Protein AF-0000000080180623 (afdb_homodimer)

Secondary structure (DSSP, 8-state):
----------HHHHHHHHHHHHSB-TTTTTTS---S-B---EEEEEETTEEEEEEE-TT--HHHHEEEEEEEETTEEEEEEEEEE--TTGGGGGGEEEE----EEEEEEEEE-TT--GGGEEEEEETTEEEEEETTTTPPP------------/----------HHHHHHHHHHHHSBTHHHHTTS---S-B---EEEEEETTEEEEEEE-TT--HHHHEEEEEEEETTEEEEEEEEEE--TTGGGGGGEEEE----EEEEEEEEE-TT--GGGEEEEEETTEEEEEETTTTPPP------------

Sequence (306 aa):
MSNLALWSRPAWDTDRWLRDFFGPAAAADWAKPVTSGFTPAAEIVTDGDDAVVRLELPGVDVEKDVNVEVDSHNGVSRLVIHGEHRDEHAEEQNGRTLREIRYGSFRRSFRLPAHVTGEAVKASYDAGVLTVRVTGALKKPAESPAQRIEITTMSNLALWSRPAWDTDRWLRDFFGPAAAADWAKPVTSGFTPAAEIVTDGDDAVVRLELPGVDVEKDVNVEVDSHNGVSRLVIHGEHRDEHAEEQNGRTLREIRYGSFRRSFRLPAHVTGEAVKASYDAGVLTVRVTGALKKPAESPAQRIEITT

Nearest PDB structures (foldseek):
  3w1z-assembly1_B  TM=7.027E-01  e=9.628E-09  Schizosaccharomyces pombe 972h-
  5j7n-assembly1_A  TM=7.785E-01  e=1.643E-07  Xylella fastidiosa 9a5c
  3guf-assembly1_B  TM=8.305E-01  e=6.059E-07  Xanthomonas citri
  3w1z-assembly1_C  TM=7.496E-01  e=2.587E-07  Schizosaccharomyces pombe 972h-
  3w1z-assembly1_D  TM=7.348E-01  e=8.046E-07  Schizosaccharomyces pombe 972h-

Foldseek 3Di:
DPPPPPPPVPPVNVVVLCCVWFNFPVVVVVPDPPPVADEWDWDWDDDPLKIKIKTQAPPDDCVVFKDWDWDDDPQWIKTKIKGWFDDPCVVCVVPDDDDPDTTTIYMTMTTADSVFDPVQWDWDDDPRMIMIMRHRRNPDDPPPPPPPDPPDD/DPPPPPPPVPPVNVVVLCCVWFNFVVVVVVPDPPPVADEWDWDWDDDPLKIKIKTQAPPDDCVVFKDWDWDDDPQWIKTKIKGWFDDPCVVCVVPDDDDPDTTTIYMTMTTADSVFDPVQWDWDDDPRMIMIMRHRRNPDDPPPPPPPDPPDD

InterPro domains:
  IPR002068 Alpha crystallin/Hsp20 domain [PF00011] (44-152)
  IPR002068 Alpha crystallin/Hsp20 domain [PS01031] (33-153)
  IPR008978 HSP20-like chaperone [G3DSA:2.60.40.790] (9-152)
  IPR008978 HSP20-like chaperone [SSF49764] (15-136)
  IPR031107 Small heat shock protein [PTHR11527] (42-151)

pLDDT: mean 79.23, std 19.44, range [33.5, 98.25]

Solvent-accessible surface area (backbone atoms only — not comparable to full-atom values): 17314 Å² total; per-residue (Å²): 134,81,74,73,71,77,73,68,72,53,61,68,55,54,37,50,50,37,41,73,22,54,24,68,42,59,70,59,65,56,64,48,75,84,62,86,36,53,75,66,40,36,32,33,34,50,56,88,42,23,36,34,40,37,35,49,46,51,65,43,55,54,90,82,29,48,45,80,43,69,46,76,53,96,89,41,30,29,41,37,39,36,38,44,34,71,65,89,56,57,86,40,53,78,33,50,60,37,81,55,64,83,56,38,40,36,65,49,52,24,42,39,53,80,86,66,52,66,86,36,51,48,75,49,76,52,41,11,27,38,38,37,38,31,57,50,55,64,52,72,69,76,70,67,73,75,75,75,73,76,79,79,126,134,82,77,72,70,77,75,68,73,52,63,68,56,55,38,49,48,36,41,74,20,53,23,69,39,54,71,57,65,55,65,48,74,86,60,88,36,54,75,65,39,35,32,32,34,48,55,89,40,23,36,36,39,36,35,49,45,51,63,44,54,53,89,82,30,48,45,80,43,70,46,74,52,97,89,42,29,26,42,38,38,36,39,43,34,74,64,89,57,57,86,42,53,78,33,50,61,36,80,54,65,83,58,37,40,36,66,48,51,26,40,39,54,78,86,67,53,66,85,35,50,47,75,49,76,52,41,11,27,37,39,38,37,32,58,50,57,64,52,72,71,74,70,69,74,75,75,77,74,76,77,79,126

Radius of gyration: 26.64 Å; Cα contacts (8 Å, |Δi|>4): 581; chains: 2; bounding box: 36×123×78 Å

Structure (mmCIF, N/CA/C/O backbone):
data_AF-0000000080180623-model_v1
#
loop_
_entity.id
_entity.type
_entity.pdbx_description
1 polymer 'Heat-shock protein Hsp20'
#
loop_
_atom_site.group_PDB
_atom_site.id
_atom_site.type_symbol
_atom_site.label_atom_id
_atom_site.label_alt_id
_atom_site.label_comp_id
_atom_site.label_asym_id
_atom_site.label_entity_id
_atom_site.label_seq_id
_atom_site.pdbx_PDB_ins_code
_atom_site.Cartn_x
_atom_site.Cartn_y
_atom_site.Cartn_z
_atom_site.occupancy
_atom_site.B_iso_or_equiv
_atom_site.auth_seq_id
_atom_site.auth_comp_id
_atom_site.auth_asym_id
_atom_site.auth_atom_id
_atom_site.pdbx_PDB_model_num
ATOM 1 N N . MET A 1 1 ? 5.496 -31.031 -43.062 1 33.81 1 MET A N 1
ATOM 2 C CA . MET A 1 1 ? 5.582 -29.781 -42.344 1 33.81 1 MET A CA 1
ATOM 3 C C . MET A 1 1 ? 4.578 -29.75 -41.188 1 33.81 1 MET A C 1
ATOM 5 O O . MET A 1 1 ? 3.367 -29.75 -41.406 1 33.81 1 MET A O 1
ATOM 9 N N . SER A 1 2 ? 4.773 -30.547 -40.094 1 33.5 2 SER A N 1
ATOM 10 C CA . SER A 1 2 ? 3.953 -30.812 -38.906 1 33.5 2 SER A CA 1
ATOM 11 C C . SER A 1 2 ? 3.57 -29.516 -38.188 1 33.5 2 SER A C 1
ATOM 13 O O . SER A 1 2 ? 4.441 -28.766 -37.781 1 33.5 2 SER A O 1
ATOM 15 N N . ASN A 1 3 ? 2.547 -28.875 -38.625 1 37.72 3 ASN A N 1
ATOM 16 C CA . ASN A 1 3 ? 1.926 -27.75 -37.938 1 37.72 3 ASN A CA 1
ATOM 17 C C . ASN A 1 3 ? 1.849 -28.016 -36.438 1 37.72 3 ASN A C 1
ATOM 19 O O . ASN A 1 3 ? 1.031 -28.828 -35.969 1 37.72 3 ASN A O 1
ATOM 23 N N . LEU A 1 4 ? 2.941 -28.094 -35.719 1 41.25 4 LEU A N 1
ATOM 24 C CA . LEU A 1 4 ? 2.92 -28.062 -34.281 1 41.25 4 LEU A CA 1
ATOM 25 C C . LEU A 1 4 ? 1.793 -27.172 -33.75 1 41.25 4 LEU A C 1
ATOM 27 O O . LEU A 1 4 ? 1.732 -25.984 -34.094 1 41.25 4 LEU A O 1
ATOM 31 N N . ALA A 1 5 ? 0.596 -27.562 -33.719 1 41.31 5 ALA A N 1
ATOM 32 C CA . ALA A 1 5 ? -0.549 -26.969 -33.062 1 41.31 5 ALA A CA 1
ATOM 33 C C . ALA A 1 5 ? -0.111 -26.234 -31.797 1 41.31 5 ALA A C 1
ATOM 35 O O . ALA A 1 5 ? 0.478 -26.828 -30.891 1 41.31 5 ALA A O 1
ATOM 36 N N . LEU A 1 6 ? 0.365 -25.078 -31.906 1 41.97 6 LEU A N 1
ATOM 37 C CA . LEU A 1 6 ? 0.439 -24.172 -30.766 1 41.97 6 LEU A CA 1
ATOM 38 C C . LEU A 1 6 ? -0.713 -24.422 -29.797 1 41.97 6 LEU A C 1
ATOM 40 O O . LEU A 1 6 ? -1.854 -24.047 -30.062 1 41.97 6 LEU A O 1
ATOM 44 N N . TRP A 1 7 ? -0.899 -25.578 -29.25 1 43.94 7 TRP A N 1
ATOM 45 C CA . TRP A 1 7 ? -1.829 -25.844 -28.156 1 43.94 7 TRP A CA 1
ATOM 46 C C . TRP A 1 7 ? -1.949 -24.641 -27.234 1 43.94 7 TRP A C 1
ATOM 48 O O . TRP A 1 7 ? -1.051 -24.375 -26.422 1 43.94 7 TRP A O 1
ATOM 58 N N . SER A 1 8 ? -2.527 -23.594 -27.562 1 46.75 8 SER A N 1
ATOM 59 C CA . SER A 1 8 ? -2.977 -22.5 -26.688 1 46.75 8 SER A CA 1
ATOM 60 C C . SER A 1 8 ? -3.701 -23.047 -25.469 1 46.75 8 SER A C 1
ATOM 62 O O . SER A 1 8 ? -4.723 -23.734 -25.594 1 46.75 8 SER A O 1
ATOM 64 N N . ARG A 1 9 ? -3.035 -23.469 -24.406 1 53.75 9 ARG A N 1
ATOM 65 C CA . ARG A 1 9 ? -3.771 -23.766 -23.188 1 53.75 9 ARG A CA 1
ATOM 66 C C . ARG A 1 9 ? -5.008 -22.875 -23.062 1 53.75 9 ARG A C 1
ATOM 68 O O . ARG A 1 9 ? -4.898 -21.656 -23.047 1 53.75 9 ARG A O 1
ATOM 75 N N . PRO A 1 10 ? -6.156 -23.422 -23.234 1 54.56 10 PRO A N 1
ATOM 76 C CA . PRO A 1 10 ? -7.32 -22.547 -23.172 1 54.56 10 PRO A CA 1
ATOM 77 C C . PRO A 1 10 ? -7.324 -21.672 -21.906 1 54.56 10 PRO A C 1
ATOM 79 O O . PRO A 1 10 ? -6.863 -22.109 -20.844 1 54.56 10 PRO A O 1
ATOM 82 N N . ALA A 1 11 ? -7.473 -20.328 -22.141 1 57.88 11 ALA A N 1
ATOM 83 C CA . ALA A 1 11 ? -7.578 -19.344 -21.062 1 57.88 11 ALA A CA 1
ATOM 84 C C . ALA A 1 11 ? -8.367 -19.891 -19.875 1 57.88 11 ALA A C 1
ATOM 86 O O . ALA A 1 11 ? -7.996 -19.672 -18.719 1 57.88 11 ALA A O 1
ATOM 87 N N . TRP A 1 12 ? -9.414 -20.703 -20.172 1 56.09 12 TRP A N 1
ATOM 88 C CA . TRP A 1 12 ? -10.297 -21.234 -19.141 1 56.09 12 TRP A CA 1
ATOM 89 C C . TRP A 1 12 ? -9.547 -22.203 -18.219 1 56.09 12 TRP A C 1
ATOM 91 O O . TRP A 1 12 ? -9.805 -22.266 -17.016 1 56.09 12 TRP A O 1
ATOM 101 N N . ASP A 1 13 ? -8.594 -22.875 -18.875 1 66.69 13 ASP A N 1
ATOM 102 C CA . ASP A 1 13 ? -7.875 -23.875 -18.094 1 66.69 13 ASP A CA 1
ATOM 103 C C . ASP A 1 13 ? -6.887 -23.219 -17.141 1 66.69 13 ASP A C 1
ATOM 105 O O . ASP A 1 13 ? -6.789 -23.594 -15.969 1 66.69 13 ASP A O 1
ATOM 109 N N . THR A 1 14 ? -6.348 -22.172 -17.594 1 72.75 14 THR A N 1
ATOM 110 C CA . THR A 1 14 ? -5.363 -21.469 -16.781 1 72.75 14 THR A CA 1
ATOM 111 C C . THR A 1 14 ? -6.031 -20.766 -15.602 1 72.75 14 THR A C 1
ATOM 113 O O . THR A 1 14 ? -5.516 -20.781 -14.484 1 72.75 14 THR A O 1
ATOM 116 N N . ASP A 1 15 ? -7.176 -20.281 -15.867 1 72.12 15 ASP A N 1
ATOM 117 C CA . ASP A 1 15 ? -7.918 -19.578 -14.828 1 72.12 15 ASP A CA 1
ATOM 118 C C . ASP A 1 15 ? -8.336 -20.547 -13.711 1 72.12 15 ASP A C 1
ATOM 120 O O . ASP A 1 15 ? -8.211 -20.219 -12.531 1 72.12 15 ASP A O 1
ATOM 124 N N . ARG A 1 16 ? -8.82 -21.641 -14.148 1 72.56 16 ARG A N 1
ATOM 125 C CA . ARG A 1 16 ? -9.242 -22.641 -13.172 1 72.56 16 ARG A CA 1
ATOM 126 C C . ARG A 1 16 ? -8.07 -23.125 -12.336 1 72.56 16 ARG A C 1
ATOM 128 O O . ARG A 1 16 ? -8.18 -23.234 -11.109 1 72.56 16 ARG A O 1
ATOM 135 N N . TRP A 1 17 ? -7.016 -23.344 -13.055 1 73.5 17 TRP A N 1
ATOM 136 C CA . TRP A 1 17 ? -5.812 -23.797 -12.367 1 73.5 17 TRP A CA 1
ATOM 137 C C . TRP A 1 17 ? -5.336 -22.766 -11.352 1 73.5 17 TRP A C 1
ATOM 139 O O . TRP A 1 17 ? -4.996 -23.109 -10.219 1 73.5 17 TRP A O 1
ATOM 149 N N . LEU A 1 18 ? -5.355 -21.578 -11.781 1 75.31 18 LEU A N 1
ATOM 150 C CA . LEU A 1 18 ? -4.914 -20.5 -10.891 1 75.31 18 LEU A CA 1
ATOM 151 C C . LEU A 1 18 ? -5.832 -20.391 -9.68 1 75.31 18 LEU A C 1
ATOM 153 O O . LEU A 1 18 ? -5.367 -20.172 -8.562 1 75.31 18 LEU A O 1
ATOM 157 N N . ARG A 1 19 ? -7.035 -20.516 -9.945 1 73.81 19 ARG A N 1
ATOM 158 C CA . ARG A 1 19 ? -7.996 -20.453 -8.852 1 73.81 19 ARG A CA 1
ATOM 159 C C . ARG A 1 19 ? -7.797 -21.609 -7.883 1 73.81 19 ARG A C 1
ATOM 161 O O . ARG A 1 19 ? -7.84 -21.422 -6.668 1 73.81 19 ARG A O 1
ATOM 168 N N . ASP A 1 20 ? -7.535 -22.719 -8.461 1 73.56 20 ASP A N 1
ATOM 169 C CA . ASP A 1 20 ? -7.406 -23.922 -7.656 1 73.56 20 ASP A CA 1
ATOM 170 C C . ASP A 1 20 ? -6.125 -23.906 -6.824 1 73.56 20 ASP A C 1
ATOM 172 O O . ASP A 1 20 ? -6.082 -24.453 -5.727 1 73.56 20 ASP A O 1
ATOM 176 N N . PHE A 1 21 ? -5.168 -23.203 -7.336 1 77.12 21 PHE A N 1
ATOM 177 C CA . PHE A 1 21 ? -3.871 -23.328 -6.68 1 77.12 21 PHE A CA 1
ATOM 178 C C . PHE A 1 21 ? -3.451 -22 -6.062 1 77.12 21 PHE A C 1
ATOM 180 O O . PHE A 1 21 ? -2.715 -21.969 -5.074 1 77.12 21 PHE A O 1
ATOM 187 N N . PHE A 1 22 ? -3.867 -20.969 -6.68 1 75.31 22 PHE A N 1
ATOM 188 C CA . PHE A 1 22 ? -3.377 -19.688 -6.184 1 75.31 22 PHE A CA 1
ATOM 189 C C . PHE A 1 22 ? -4.523 -18.828 -5.648 1 75.31 22 PHE A C 1
ATOM 191 O O . PHE A 1 22 ? -4.328 -17.672 -5.281 1 75.31 22 PHE A O 1
ATOM 198 N N . GLY A 1 23 ? -5.672 -19.406 -5.684 1 66.38 23 GLY A N 1
ATOM 199 C CA . GLY A 1 23 ? -6.758 -18.672 -5.047 1 66.38 23 GLY A CA 1
ATOM 200 C C . GLY A 1 23 ? -6.551 -18.484 -3.555 1 66.38 23 GLY A C 1
ATOM 201 O O . GLY A 1 23 ? -5.711 -19.141 -2.947 1 66.38 23 GLY A O 1
ATOM 202 N N . PRO A 1 24 ? -7.043 -17.328 -3.078 1 56.88 24 PRO A N 1
ATOM 203 C CA . PRO A 1 24 ? -6.855 -17.188 -1.632 1 56.88 24 PRO A CA 1
ATOM 204 C C . PRO A 1 24 ? -7.293 -18.438 -0.863 1 56.88 24 PRO A C 1
ATOM 206 O O . PRO A 1 24 ? -8.312 -19.047 -1.192 1 56.88 24 PRO A O 1
ATOM 209 N N . ALA A 1 25 ? -6.438 -19.125 -0.418 1 51.94 25 ALA A N 1
ATOM 210 C CA . ALA A 1 25 ? -6.965 -20.125 0.514 1 51.94 25 ALA A CA 1
ATOM 211 C C . ALA A 1 25 ? -8.039 -19.516 1.41 1 51.94 25 ALA A C 1
ATOM 213 O O . ALA A 1 25 ? -7.73 -18.906 2.439 1 51.94 25 ALA A O 1
ATOM 214 N N . ALA A 1 26 ? -9.016 -18.969 0.789 1 45.84 26 ALA A N 1
ATOM 215 C CA . ALA A 1 26 ? -10.094 -18.328 1.546 1 45.84 26 ALA A CA 1
ATOM 216 C C . ALA A 1 26 ? -10.391 -19.109 2.826 1 45.84 26 ALA A C 1
ATOM 218 O O . ALA A 1 26 ? -10.562 -18.516 3.893 1 45.84 26 ALA A O 1
ATOM 219 N N . ALA A 1 27 ? -10.852 -20.297 2.598 1 44.12 27 ALA A N 1
ATOM 220 C CA . ALA A 1 27 ? -11.344 -21.156 3.678 1 44.12 27 ALA A CA 1
ATOM 221 C C . ALA A 1 27 ? -10.234 -21.484 4.668 1 44.12 27 ALA A C 1
ATOM 223 O O . ALA A 1 27 ? -10.477 -21.594 5.871 1 44.12 27 ALA A O 1
ATOM 224 N N . ALA A 1 28 ? -9.148 -21.812 4.195 1 44.78 28 ALA A N 1
ATOM 225 C CA . ALA A 1 28 ? -8.117 -22.234 5.141 1 44.78 28 ALA A CA 1
ATOM 226 C C . ALA A 1 28 ? -7.523 -21.031 5.875 1 44.78 28 ALA A C 1
ATOM 228 O O . ALA A 1 28 ? -7.035 -21.172 7 1 44.78 28 ALA A O 1
ATOM 229 N N . ASP A 1 29 ? -7.301 -19.906 5.043 1 47.44 29 ASP A N 1
ATOM 230 C CA . ASP A 1 29 ? -6.949 -18.703 5.805 1 47.44 29 ASP A CA 1
ATOM 231 C C . ASP A 1 29 ? -7.969 -18.438 6.91 1 47.44 29 ASP A C 1
ATOM 233 O O . ASP A 1 29 ? -7.707 -17.656 7.82 1 47.44 29 ASP A O 1
ATOM 237 N N . TRP A 1 30 ? -9.086 -19.078 6.703 1 41.97 30 TRP A N 1
ATOM 238 C CA . TRP A 1 30 ? -10.125 -18.984 7.727 1 41.97 30 TRP A CA 1
ATOM 239 C C . TRP A 1 30 ? -9.734 -19.781 8.969 1 41.97 30 TRP A C 1
ATOM 241 O O . TRP A 1 30 ? -10.305 -19.578 10.047 1 41.97 30 TRP A O 1
ATOM 251 N N . ALA A 1 31 ? -9.117 -20.828 8.703 1 42.72 31 ALA A N 1
ATOM 252 C CA . ALA A 1 31 ? -9 -21.719 9.859 1 42.72 31 ALA A CA 1
ATOM 253 C C . ALA A 1 31 ? -8.023 -21.141 10.891 1 42.72 31 ALA A C 1
ATOM 255 O O . ALA A 1 31 ? -7.883 -21.688 11.984 1 42.72 31 ALA A O 1
ATOM 256 N N . LYS A 1 32 ? -7.051 -20.469 10.43 1 46.69 32 LYS A N 1
ATOM 257 C CA . LYS A 1 32 ? -6.188 -20.062 11.539 1 46.69 32 LYS A CA 1
ATOM 258 C C . LYS A 1 32 ? -6.793 -18.906 12.32 1 46.69 32 LYS A C 1
ATOM 260 O O . LYS A 1 32 ? -7.504 -18.062 11.75 1 46.69 32 LYS A O 1
ATOM 265 N N . PRO A 1 33 ? -6.723 -19 13.57 1 43 33 PRO A N 1
ATOM 266 C CA . PRO A 1 33 ? -7.238 -17.953 14.461 1 43 33 PRO A CA 1
ATOM 267 C C . PRO A 1 33 ? -6.957 -16.547 13.945 1 43 33 PRO A C 1
ATOM 269 O O . PRO A 1 33 ? -5.969 -16.328 13.242 1 43 33 PRO A O 1
ATOM 272 N N . VAL A 1 34 ? -7.973 -15.68 13.828 1 44.78 34 VAL A N 1
ATOM 273 C CA . VAL A 1 34 ? -7.949 -14.227 13.641 1 44.78 34 VAL A CA 1
ATOM 274 C C . VAL A 1 34 ? -6.688 -13.648 14.273 1 44.78 34 VAL A C 1
ATOM 276 O O . VAL A 1 34 ? -6.645 -13.406 15.484 1 44.78 34 VAL A O 1
ATOM 279 N N . THR A 1 35 ? -5.605 -14.211 14.195 1 49.38 35 THR A N 1
ATOM 280 C CA . THR A 1 35 ? -4.543 -13.367 14.742 1 49.38 35 THR A CA 1
ATOM 281 C C . THR A 1 35 ? -4.648 -11.945 14.203 1 49.38 35 THR A C 1
ATOM 283 O O . THR A 1 35 ? -5.246 -11.719 13.148 1 49.38 35 THR A O 1
ATOM 286 N N . SER A 1 36 ? -4.496 -10.852 15.039 1 58.66 36 SER A N 1
ATOM 287 C CA . SER A 1 36 ? -4.648 -9.398 15.094 1 58.66 36 SER A CA 1
ATOM 288 C C . SER A 1 36 ? -3.988 -8.727 13.891 1 58.66 36 SER A C 1
ATOM 290 O O . SER A 1 36 ? -3.826 -7.504 13.867 1 58.66 36 SER A O 1
ATOM 292 N N . GLY A 1 37 ? -3.674 -9.555 12.844 1 82.31 37 GLY A N 1
ATOM 293 C CA . GLY A 1 37 ? -2.975 -8.789 11.828 1 82.31 37 GLY A CA 1
ATOM 294 C C . GLY A 1 37 ? -3.85 -8.43 10.648 1 82.31 37 GLY A C 1
ATOM 295 O O . GLY A 1 37 ? -5.07 -8.602 10.695 1 82.31 37 GLY A O 1
ATOM 296 N N . PHE A 1 38 ? -3.502 -7.637 9.766 1 89.06 38 PHE A N 1
ATOM 297 C CA . PHE A 1 38 ? -4.227 -7.219 8.578 1 89.06 38 PHE A CA 1
ATOM 298 C C . PHE A 1 38 ? -3.928 -8.148 7.402 1 89.06 38 PHE A C 1
ATOM 300 O O . PHE A 1 38 ? -3.025 -8.984 7.484 1 89.06 38 PHE A O 1
ATOM 307 N N . THR A 1 39 ? -4.781 -8.156 6.457 1 94.19 39 THR A N 1
ATOM 308 C CA . THR A 1 39 ? -4.633 -8.945 5.242 1 94.19 39 THR A CA 1
ATOM 309 C C . THR A 1 39 ? -4.254 -8.062 4.059 1 94.19 39 THR A C 1
ATOM 311 O O . THR A 1 39 ? -5.102 -7.348 3.514 1 94.19 39 THR A O 1
ATOM 314 N N . PRO A 1 40 ? -3.002 -8.141 3.613 1 96.44 40 PRO A N 1
ATOM 315 C CA . PRO A 1 40 ? -2.613 -7.301 2.48 1 96.44 40 PRO A CA 1
ATOM 316 C C . PRO A 1 40 ? -3.334 -7.68 1.189 1 96.44 40 PRO A C 1
ATOM 318 O O . PRO A 1 40 ? -3.568 -8.859 0.934 1 96.44 40 PRO A O 1
ATOM 321 N N . ALA A 1 41 ? -3.697 -6.66 0.421 1 95.5 41 ALA A N 1
ATOM 322 C CA . ALA A 1 41 ? -4.309 -6.914 -0.881 1 95.5 41 ALA A CA 1
ATOM 323 C C . ALA A 1 41 ? -3.361 -7.695 -1.788 1 95.5 41 ALA A C 1
ATOM 325 O O . ALA A 1 41 ? -2.158 -7.426 -1.817 1 95.5 41 ALA A O 1
ATOM 326 N N . ALA A 1 42 ? -3.947 -8.633 -2.549 1 94.81 42 ALA A N 1
ATOM 327 C CA . ALA A 1 42 ? -3.146 -9.484 -3.428 1 94.81 42 ALA A CA 1
ATOM 328 C C . ALA A 1 42 ? -3.771 -9.578 -4.816 1 94.81 42 ALA A C 1
ATOM 330 O O . ALA A 1 42 ? -4.969 -9.328 -4.984 1 94.81 42 ALA A O 1
ATOM 331 N N . GLU A 1 43 ? -2.832 -9.852 -5.727 1 93.12 43 GLU A N 1
ATOM 332 C CA . GLU A 1 43 ? -3.229 -10.18 -7.094 1 93.12 43 GLU A CA 1
ATOM 333 C C . GLU A 1 43 ? -2.391 -11.328 -7.652 1 93.12 43 GLU A C 1
ATOM 335 O O . GLU A 1 43 ? -1.197 -11.43 -7.359 1 93.12 43 GLU A O 1
ATOM 340 N N . ILE A 1 44 ? -3.027 -12.18 -8.375 1 92 44 ILE A N 1
ATOM 341 C CA . ILE A 1 44 ? -2.322 -13.266 -9.039 1 92 44 ILE A CA 1
ATOM 342 C C . ILE A 1 44 ? -2.523 -13.172 -10.547 1 92 44 ILE A C 1
ATOM 344 O O . ILE A 1 44 ? -3.654 -13.062 -11.023 1 92 44 ILE A O 1
ATOM 348 N N . VAL A 1 45 ? -1.404 -13.227 -11.234 1 89.12 45 VAL A N 1
ATOM 349 C CA . VAL A 1 45 ? -1.45 -13.141 -12.695 1 89.12 45 VAL A CA 1
ATOM 350 C C . VAL A 1 45 ? -0.632 -14.273 -13.305 1 89.12 45 VAL A C 1
ATOM 352 O O . VAL A 1 45 ? 0.354 -14.727 -12.719 1 89.12 45 VAL A O 1
ATOM 355 N N . THR A 1 46 ? -1.114 -14.68 -14.461 1 88.38 46 THR A N 1
ATOM 356 C CA . THR A 1 46 ? -0.343 -15.648 -15.227 1 88.38 46 THR A CA 1
ATOM 357 C C . THR A 1 46 ? 0.562 -14.953 -16.234 1 88.38 46 THR A C 1
ATOM 359 O O . THR A 1 46 ? 0.154 -13.977 -16.875 1 88.38 46 THR A O 1
ATOM 362 N N . ASP A 1 47 ? 1.762 -15.414 -16.375 1 88.81 47 ASP A N 1
ATOM 363 C CA . ASP A 1 47 ? 2.746 -14.977 -17.359 1 88.81 47 ASP A CA 1
ATOM 364 C C . ASP A 1 47 ? 3.4 -16.172 -18.047 1 88.81 47 ASP A C 1
ATOM 366 O O . ASP A 1 47 ? 4.414 -16.703 -17.562 1 88.81 47 ASP A O 1
ATOM 370 N N . GLY A 1 48 ? 2.758 -16.531 -19.219 1 87.81 48 GLY A N 1
ATOM 371 C CA . GLY A 1 48 ? 3.166 -17.812 -19.797 1 87.81 48 GLY A CA 1
ATOM 372 C C . GLY A 1 48 ? 2.902 -18.984 -18.891 1 87.81 48 GLY A C 1
ATOM 373 O O . GLY A 1 48 ? 1.767 -19.219 -18.469 1 87.81 48 GLY A O 1
ATOM 374 N N . ASP A 1 49 ? 4.047 -19.641 -18.547 1 90.19 49 ASP A N 1
ATOM 375 C CA . ASP A 1 49 ? 3.912 -20.797 -17.672 1 90.19 49 ASP A CA 1
ATOM 376 C C . ASP A 1 49 ? 4.152 -20.391 -16.219 1 90.19 49 ASP A C 1
ATOM 378 O O . ASP A 1 49 ? 4.059 -21.234 -15.312 1 90.19 49 ASP A O 1
ATOM 382 N N . ASP A 1 50 ? 4.422 -19.109 -16.078 1 92.69 50 ASP A N 1
ATOM 383 C CA . ASP A 1 50 ? 4.719 -18.641 -14.719 1 92.69 50 ASP A CA 1
ATOM 384 C C . ASP A 1 50 ? 3.469 -18.078 -14.047 1 92.69 50 ASP A C 1
ATOM 386 O O . ASP A 1 50 ? 2.539 -17.641 -14.727 1 92.69 50 ASP A O 1
ATOM 390 N N . ALA A 1 51 ? 3.455 -18.156 -12.75 1 92.5 51 ALA A N 1
ATOM 391 C CA . ALA A 1 51 ? 2.488 -17.438 -11.93 1 92.5 51 ALA A CA 1
ATOM 392 C C . ALA A 1 51 ? 3.164 -16.312 -11.141 1 92.5 51 ALA A C 1
ATOM 394 O O . ALA A 1 51 ? 4.266 -16.484 -10.617 1 92.5 51 ALA A O 1
ATOM 395 N N . VAL A 1 52 ? 2.486 -15.195 -11.148 1 94.5 52 VAL A N 1
ATOM 396 C CA . VAL A 1 52 ? 3.039 -14.055 -10.422 1 94.5 52 VAL A CA 1
ATOM 397 C C . VAL A 1 52 ? 2.043 -13.586 -9.367 1 94.5 52 VAL A C 1
ATOM 399 O O . VAL A 1 52 ? 0.887 -13.289 -9.68 1 94.5 52 VAL A O 1
ATOM 402 N N . VAL A 1 53 ? 2.504 -13.57 -8.109 1 94.81 53 VAL A N 1
ATOM 403 C CA . VAL A 1 53 ? 1.735 -13.031 -6.992 1 94.81 53 VAL A CA 1
ATOM 404 C C . VAL A 1 53 ? 2.252 -11.641 -6.633 1 94.81 53 VAL A C 1
ATOM 406 O O . VAL A 1 53 ? 3.453 -11.453 -6.414 1 94.81 53 VAL A O 1
ATOM 409 N N . ARG A 1 54 ? 1.354 -10.711 -6.633 1 96.38 54 ARG A N 1
ATOM 410 C CA . ARG A 1 54 ? 1.684 -9.367 -6.172 1 96.38 54 ARG A CA 1
ATOM 411 C C . ARG A 1 54 ? 0.943 -9.039 -4.883 1 96.38 54 ARG A C 1
ATOM 413 O O . ARG A 1 54 ? -0.269 -9.242 -4.785 1 96.38 54 ARG A O 1
ATOM 420 N N . LEU A 1 55 ? 1.681 -8.578 -3.885 1 96.62 55 LEU A N 1
ATOM 421 C CA . LEU A 1 55 ? 1.132 -8.234 -2.576 1 96.62 55 LEU A CA 1
ATOM 422 C C . LEU A 1 55 ? 1.441 -6.785 -2.219 1 96.62 55 LEU A C 1
ATOM 424 O O . LEU A 1 55 ? 2.586 -6.344 -2.336 1 96.62 55 LEU A O 1
ATOM 428 N N . GLU A 1 56 ? 0.42 -6.035 -1.896 1 98 56 GLU A N 1
ATOM 429 C CA . GLU A 1 56 ? 0.65 -4.672 -1.428 1 98 56 GLU A CA 1
ATOM 430 C C . GLU A 1 56 ? 1.122 -4.66 0.024 1 98 56 GLU A C 1
ATOM 432 O O . GLU A 1 56 ? 0.374 -5.035 0.929 1 98 56 GLU A O 1
ATOM 437 N N . LEU A 1 57 ? 2.357 -4.184 0.225 1 98 57 LEU A N 1
ATOM 438 C CA . LEU A 1 57 ? 2.975 -4.07 1.543 1 98 57 LEU A CA 1
ATOM 439 C C . LEU A 1 57 ? 3.67 -2.723 1.703 1 98 57 LEU A C 1
ATOM 441 O O . LEU A 1 57 ? 4.875 -2.67 1.955 1 98 57 LEU A O 1
ATOM 445 N N . PRO A 1 58 ? 2.922 -1.68 1.582 1 98.06 58 PRO A N 1
ATOM 446 C CA . PRO A 1 58 ? 3.568 -0.37 1.7 1 98.06 58 PRO A CA 1
ATOM 447 C C . PRO A 1 58 ? 4.191 -0.142 3.076 1 98.06 58 PRO A C 1
ATOM 449 O O . PRO A 1 58 ? 3.582 -0.473 4.098 1 98.06 58 PRO A O 1
ATOM 452 N N . GLY A 1 59 ? 5.379 0.451 3.109 1 96.81 59 GLY A N 1
ATOM 453 C CA . GLY A 1 59 ? 6.027 0.897 4.332 1 96.81 59 GLY A CA 1
ATOM 454 C C . GLY A 1 59 ? 6.781 -0.209 5.043 1 96.81 59 GLY A C 1
ATOM 455 O O . GLY A 1 59 ? 7.367 0.016 6.105 1 96.81 59 GLY A O 1
ATOM 456 N N . VAL A 1 60 ? 6.781 -1.394 4.461 1 96.69 60 VAL A N 1
ATOM 457 C CA . VAL A 1 60 ? 7.391 -2.529 5.145 1 96.69 60 VAL A CA 1
ATOM 458 C C . VAL A 1 60 ? 8.859 -2.637 4.758 1 96.69 60 VAL A C 1
ATOM 460 O O . VAL A 1 60 ? 9.227 -2.426 3.6 1 96.69 60 VAL A O 1
ATOM 463 N N . ASP A 1 61 ? 9.695 -2.922 5.773 1 96.25 61 ASP A N 1
ATOM 464 C CA . ASP A 1 61 ? 11.07 -3.311 5.504 1 96.25 61 ASP A CA 1
ATOM 465 C C . ASP A 1 61 ? 11.164 -4.781 5.109 1 96.25 61 ASP A C 1
ATOM 467 O O . ASP A 1 61 ? 11.203 -5.664 5.969 1 96.25 61 ASP A O 1
ATOM 471 N N . VAL A 1 62 ? 11.289 -5.051 3.873 1 95.38 62 VAL A N 1
ATOM 472 C CA . VAL A 1 62 ? 11.109 -6.41 3.373 1 95.38 62 VAL A CA 1
ATOM 473 C C . VAL A 1 62 ? 12.281 -7.285 3.809 1 95.3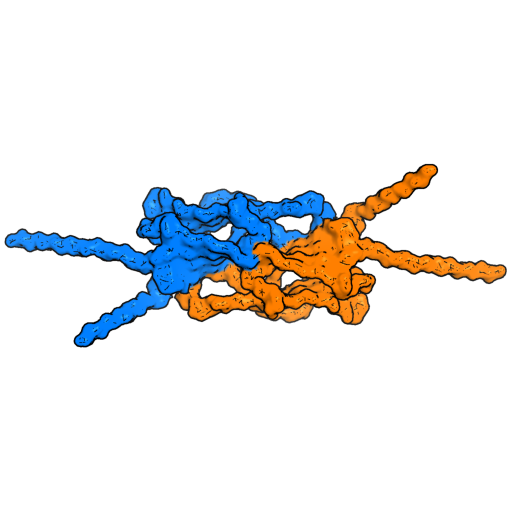8 62 VAL A C 1
ATOM 475 O O . VAL A 1 62 ? 12.125 -8.484 4.023 1 95.38 62 VAL A O 1
ATOM 478 N N . GLU A 1 63 ? 13.477 -6.762 3.893 1 95.19 63 GLU A N 1
ATOM 479 C CA . GLU A 1 63 ? 14.641 -7.547 4.289 1 95.19 63 GLU A CA 1
ATOM 480 C C . GLU A 1 63 ? 14.516 -8.031 5.727 1 95.19 63 GLU A C 1
ATOM 482 O O . GLU A 1 63 ? 14.891 -9.164 6.039 1 95.19 63 GLU A O 1
ATOM 487 N N . LYS A 1 64 ? 13.891 -7.227 6.5 1 96.19 64 LYS A N 1
ATOM 488 C CA . LYS A 1 64 ? 13.852 -7.531 7.93 1 96.19 64 LYS A CA 1
ATOM 489 C C . LYS A 1 64 ? 12.523 -8.156 8.328 1 96.19 64 LYS A C 1
ATOM 491 O O . LYS A 1 64 ? 12.461 -8.969 9.25 1 96.19 64 LYS A O 1
ATOM 496 N N . ASP A 1 65 ? 11.477 -7.77 7.562 1 96.81 65 ASP A N 1
ATOM 497 C CA . ASP A 1 65 ? 10.164 -7.984 8.172 1 96.81 65 ASP A CA 1
ATOM 498 C C . ASP A 1 65 ? 9.273 -8.836 7.273 1 96.81 65 ASP A C 1
ATOM 500 O O . ASP A 1 65 ? 8.078 -8.977 7.531 1 96.81 65 ASP A O 1
ATOM 504 N N . VAL A 1 66 ? 9.82 -9.406 6.223 1 97.75 66 VAL A N 1
ATOM 505 C CA . VAL A 1 66 ? 8.992 -10.203 5.332 1 97.75 66 VAL A CA 1
ATOM 506 C C . VAL A 1 66 ? 9.672 -11.539 5.047 1 97.75 66 VAL A C 1
ATOM 508 O O . VAL A 1 66 ? 10.875 -11.586 4.77 1 97.75 66 VAL A O 1
ATOM 511 N N . ASN A 1 67 ? 8.898 -12.57 5.137 1 97.5 67 ASN A N 1
ATOM 512 C CA . ASN A 1 67 ? 9.344 -13.922 4.797 1 97.5 67 ASN A CA 1
ATOM 513 C C . ASN A 1 67 ? 8.477 -14.539 3.705 1 97.5 67 ASN A C 1
ATOM 515 O O . ASN A 1 67 ? 7.246 -14.461 3.766 1 97.5 67 ASN A O 1
ATOM 519 N N . VAL A 1 68 ? 9.148 -15.062 2.736 1 97.31 68 VAL A N 1
ATOM 520 C CA . VAL A 1 68 ? 8.508 -15.828 1.672 1 97.31 68 VAL A CA 1
ATOM 521 C C . VAL A 1 68 ? 9.008 -17.266 1.697 1 97.31 68 VAL A C 1
ATOM 523 O O . VAL A 1 68 ? 10.203 -17.516 1.563 1 97.31 68 VAL A O 1
ATOM 526 N N . GLU A 1 69 ? 8.008 -18.219 1.802 1 95.5 69 GLU A N 1
ATOM 527 C CA . GLU A 1 69 ? 8.406 -19.625 1.976 1 95.5 69 GLU A CA 1
ATOM 528 C C . GLU A 1 69 ? 7.508 -20.547 1.173 1 95.5 69 GLU A C 1
ATOM 530 O O . GLU A 1 69 ? 6.348 -20.234 0.908 1 95.5 69 GLU A O 1
ATOM 535 N N . VAL A 1 70 ? 8.141 -21.594 0.795 1 94.38 70 VAL A N 1
ATOM 536 C CA . VAL A 1 70 ? 7.359 -22.719 0.296 1 94.38 70 VAL A CA 1
ATOM 537 C C . VAL A 1 70 ? 7.25 -23.797 1.376 1 94.38 70 VAL A C 1
ATOM 539 O O . VAL A 1 70 ? 8.266 -24.312 1.844 1 94.38 70 VAL A O 1
ATOM 542 N N . ASP A 1 71 ? 5.992 -23.984 1.77 1 89.94 71 ASP A N 1
ATOM 543 C CA . ASP A 1 71 ? 5.715 -24.969 2.809 1 89.94 71 ASP A CA 1
ATOM 544 C C . ASP A 1 71 ? 4.996 -26.188 2.232 1 89.94 71 ASP A C 1
ATOM 546 O O . ASP A 1 71 ? 3.967 -26.047 1.571 1 89.94 71 ASP A O 1
ATOM 550 N N . SER A 1 72 ? 5.602 -27.312 2.404 1 86.81 72 SER A N 1
ATOM 551 C CA . SER A 1 72 ? 4.988 -28.562 1.962 1 86.81 72 SER A CA 1
ATOM 552 C C . SER A 1 72 ? 4.629 -29.453 3.146 1 86.81 72 SER A C 1
ATOM 554 O O . SER A 1 72 ? 5.504 -29.844 3.922 1 86.81 72 SER A O 1
ATOM 556 N N . HIS A 1 73 ? 3.336 -29.578 3.365 1 83.56 73 HIS A N 1
ATOM 557 C CA . HIS A 1 73 ? 2.857 -30.453 4.438 1 83.56 73 HIS A CA 1
ATOM 558 C C . HIS A 1 73 ? 1.698 -31.328 3.963 1 83.56 73 HIS A C 1
ATOM 560 O O . HIS A 1 73 ? 0.808 -30.844 3.256 1 83.56 73 HIS A O 1
ATOM 566 N N . ASN A 1 74 ? 1.795 -32.531 4.406 1 84 74 ASN A N 1
ATOM 567 C CA . ASN A 1 74 ? 0.739 -33.5 4.141 1 84 74 ASN A CA 1
ATOM 568 C C . ASN A 1 74 ? 0.371 -33.531 2.658 1 84 74 ASN A C 1
ATOM 570 O O . ASN A 1 74 ? -0.811 -33.531 2.309 1 84 74 ASN A O 1
ATOM 574 N N . GLY A 1 75 ? 1.311 -33.375 1.771 1 82.81 75 GLY A N 1
ATOM 575 C CA . GLY A 1 75 ? 1.092 -33.5 0.339 1 82.81 75 GLY A CA 1
ATOM 576 C C . GLY A 1 75 ? 0.604 -32.219 -0.315 1 82.81 75 GLY A C 1
ATOM 577 O O . GLY A 1 75 ? 0.275 -32.219 -1.504 1 82.81 75 GLY A O 1
ATOM 578 N N . VAL A 1 76 ? 0.515 -31.266 0.557 1 86.12 76 VAL A N 1
ATOM 579 C CA . VAL A 1 76 ? 0.062 -30 0.003 1 86.12 76 VAL A CA 1
ATOM 580 C C . VAL A 1 76 ? 1.189 -28.969 0.074 1 86.12 76 VAL A C 1
ATOM 582 O O . VAL A 1 76 ? 1.787 -28.766 1.134 1 86.12 76 VAL A O 1
ATOM 585 N N . SER A 1 77 ? 1.502 -28.453 -1.132 1 90.06 77 SER A N 1
ATOM 586 C CA . SER A 1 77 ? 2.514 -27.406 -1.192 1 90.06 77 SER A CA 1
ATOM 587 C C . SER A 1 77 ? 1.872 -26.016 -1.227 1 90.06 77 SER A C 1
ATOM 589 O O . SER A 1 77 ? 0.875 -25.812 -1.921 1 90.06 77 SER A O 1
ATOM 591 N N . ARG A 1 78 ? 2.518 -25.078 -0.393 1 93.69 78 ARG A N 1
ATOM 592 C CA . ARG A 1 78 ? 1.951 -23.734 -0.32 1 93.69 78 ARG A CA 1
ATOM 593 C C . ARG A 1 78 ? 3.047 -22.672 -0.383 1 93.69 78 ARG A C 1
ATOM 595 O O . ARG A 1 78 ? 4.145 -22.875 0.135 1 93.69 78 ARG A O 1
ATOM 602 N N . LEU A 1 79 ? 2.691 -21.672 -1.041 1 95.19 79 LEU A N 1
ATOM 603 C CA . LEU A 1 79 ? 3.455 -20.438 -0.904 1 95.19 79 LEU A CA 1
ATOM 604 C C . LEU A 1 79 ? 2.951 -19.625 0.278 1 95.19 79 LEU A C 1
ATOM 606 O O . LEU A 1 79 ? 1.778 -19.25 0.322 1 95.19 79 LEU A O 1
ATOM 610 N N . VAL A 1 80 ? 3.818 -19.375 1.24 1 94.62 80 VAL A N 1
ATOM 611 C CA . VAL A 1 80 ? 3.432 -18.625 2.43 1 94.62 80 VAL A CA 1
ATOM 612 C C . VAL A 1 80 ? 4.227 -17.328 2.504 1 94.62 80 VAL A C 1
ATOM 614 O O . VAL A 1 80 ? 5.461 -17.344 2.43 1 94.62 80 VAL A O 1
ATOM 617 N N . ILE A 1 81 ? 3.482 -16.25 2.58 1 96.12 81 ILE A N 1
ATOM 618 C CA . ILE A 1 81 ? 4.074 -14.93 2.766 1 96.12 81 ILE A CA 1
ATOM 619 C C . ILE A 1 81 ? 3.605 -14.336 4.09 1 96.12 81 ILE A C 1
ATOM 621 O O . ILE A 1 81 ? 2.402 -14.242 4.344 1 96.12 81 ILE A O 1
ATOM 625 N N . HIS A 1 82 ? 4.586 -14.062 4.941 1 96.75 82 HIS A N 1
ATOM 626 C CA . HIS A 1 82 ? 4.184 -13.508 6.23 1 96.75 82 HIS A CA 1
ATOM 627 C C . HIS A 1 82 ? 5.234 -12.539 6.766 1 96.75 82 HIS A C 1
ATOM 629 O O . HIS A 1 82 ? 6.371 -12.523 6.289 1 96.75 82 HIS A O 1
ATOM 635 N N . GLY A 1 83 ? 4.809 -11.695 7.719 1 97.06 83 GLY A N 1
ATOM 636 C CA . GLY A 1 83 ? 5.715 -10.711 8.289 1 97.06 83 GLY A CA 1
ATOM 637 C C . GLY A 1 83 ? 5.02 -9.719 9.203 1 97.06 83 GLY A C 1
ATOM 638 O O . GLY A 1 83 ? 3.98 -10.039 9.797 1 97.06 83 GLY A O 1
ATOM 639 N N . GLU A 1 84 ? 5.754 -8.609 9.359 1 96.38 84 GLU A N 1
ATOM 640 C CA . GLU A 1 84 ? 5.277 -7.594 10.289 1 96.38 84 GLU A CA 1
ATOM 641 C C . GLU A 1 84 ? 5.371 -6.199 9.688 1 96.38 84 GLU A C 1
ATOM 643 O O . GLU A 1 84 ? 6.406 -5.828 9.125 1 96.38 84 GLU A O 1
ATOM 648 N N . HIS A 1 85 ? 4.254 -5.551 9.625 1 95.94 85 HIS A N 1
ATOM 649 C CA . HIS A 1 85 ? 4.258 -4.109 9.391 1 95.94 85 HIS A CA 1
ATOM 650 C C . HIS A 1 85 ? 4.414 -3.34 10.703 1 95.94 85 HIS A C 1
ATOM 652 O O . HIS A 1 85 ? 3.473 -3.252 11.492 1 95.94 85 HIS A O 1
ATOM 658 N N . ARG A 1 86 ? 5.543 -2.725 10.883 1 93.81 86 ARG A N 1
ATOM 659 C CA . ARG A 1 86 ? 5.836 -2.072 12.156 1 93.81 86 ARG A CA 1
ATOM 660 C C . ARG A 1 86 ? 5.465 -0.596 12.117 1 93.81 86 ARG A C 1
ATOM 662 O O . ARG A 1 86 ? 5.688 0.079 11.109 1 93.81 86 ARG A O 1
ATOM 669 N N . ASP A 1 87 ? 4.918 -0.207 13.203 1 88.75 87 ASP A N 1
ATOM 670 C CA . ASP A 1 87 ? 4.66 1.22 13.375 1 88.75 87 ASP A CA 1
ATOM 671 C C . ASP A 1 87 ? 5.895 1.94 13.914 1 88.75 87 ASP A C 1
ATOM 673 O O . ASP A 1 87 ? 6.117 1.978 15.125 1 88.75 87 ASP A O 1
ATOM 677 N N . GLU A 1 88 ? 6.617 2.48 13.039 1 81.38 88 GLU A N 1
ATOM 678 C CA . GLU A 1 88 ? 7.855 3.141 13.438 1 81.38 88 GLU A CA 1
ATOM 679 C C . GLU A 1 88 ? 7.57 4.48 14.117 1 81.38 88 GLU A C 1
ATOM 681 O O . GLU A 1 88 ? 8.484 5.113 14.656 1 81.38 88 GLU A O 1
ATOM 686 N N . HIS A 1 89 ? 6.371 4.871 14.133 1 75.25 89 HIS A N 1
ATOM 687 C CA . HIS A 1 89 ? 6.004 6.148 14.742 1 75.25 89 HIS A CA 1
ATOM 688 C C . HIS A 1 89 ? 5.055 5.949 15.914 1 75.25 89 HIS A C 1
ATOM 690 O O . HIS A 1 89 ? 4.25 6.832 16.234 1 75.25 89 HIS A O 1
ATOM 696 N N . ALA A 1 90 ? 5.141 4.855 16.484 1 67.81 90 ALA A N 1
ATOM 697 C CA . ALA A 1 90 ? 4.242 4.488 17.578 1 67.81 90 ALA A CA 1
ATOM 698 C C . ALA A 1 90 ? 4.309 5.508 18.703 1 67.81 90 ALA A C 1
ATOM 700 O O . ALA A 1 90 ? 3.307 5.762 19.391 1 67.81 90 ALA A O 1
ATOM 701 N N . GLU A 1 91 ? 5.434 6.047 18.859 1 63.44 91 GLU A N 1
ATOM 702 C CA . GLU A 1 91 ? 5.605 7 19.953 1 63.44 91 GLU A CA 1
ATOM 703 C C . GLU A 1 91 ? 4.805 8.273 19.719 1 63.44 91 GLU A C 1
ATOM 705 O O . GLU A 1 91 ? 4.5 9.008 20.656 1 63.44 91 GLU A O 1
ATOM 710 N N . GLU A 1 92 ? 4.508 8.477 18.5 1 61.62 92 GLU A N 1
ATOM 711 C CA . GLU A 1 92 ? 3.752 9.68 18.141 1 61.62 92 GLU A CA 1
ATOM 712 C C . GLU A 1 92 ? 2.25 9.43 18.234 1 61.62 92 GLU A C 1
ATOM 714 O O . GLU A 1 92 ? 1.457 10.164 17.625 1 61.62 92 GLU A O 1
ATOM 719 N N . GLN A 1 93 ? 1.927 8.383 18.891 1 59.84 93 GLN A N 1
ATOM 720 C CA . GLN A 1 93 ? 0.523 7.992 18.953 1 59.84 93 GLN A CA 1
ATOM 721 C C . GLN A 1 93 ? -0.344 9.133 19.469 1 59.84 93 GLN A C 1
ATOM 723 O O . GLN A 1 93 ? -1.454 9.352 18.984 1 59.84 93 GLN A O 1
ATOM 728 N N . ASN A 1 94 ? 0.223 9.922 20.328 1 60.31 94 ASN A N 1
ATOM 729 C CA . ASN A 1 94 ? -0.582 10.984 20.922 1 60.31 94 ASN A CA 1
ATOM 730 C C . ASN A 1 94 ? -0.88 12.086 19.922 1 60.31 94 ASN A C 1
ATOM 732 O O . ASN A 1 94 ? -1.885 12.789 20.031 1 60.31 94 ASN A O 1
ATOM 736 N N . GLY A 1 95 ? -0.313 11.938 18.781 1 65.69 95 GLY A N 1
ATOM 737 C CA . GLY A 1 95 ? -0.521 13.008 17.828 1 65.69 95 GLY A CA 1
ATOM 738 C C . GLY A 1 95 ? -1.083 12.523 16.5 1 65.69 95 GLY A C 1
ATOM 739 O O . GLY A 1 95 ? -1.082 13.258 15.508 1 65.69 95 GLY A O 1
ATOM 740 N N . ARG A 1 96 ? -1.725 11.312 16.672 1 71.56 96 ARG A N 1
ATOM 741 C CA . ARG A 1 96 ? -2.297 10.789 15.43 1 71.56 96 ARG A CA 1
ATOM 742 C C . ARG A 1 96 ? -3.791 11.086 15.352 1 71.56 96 ARG A C 1
ATOM 744 O O . ARG A 1 96 ? -4.527 10.852 16.312 1 71.56 96 ARG A O 1
ATOM 751 N N . THR A 1 97 ? -4.219 11.75 14.312 1 77.25 97 THR A N 1
ATOM 752 C CA . THR A 1 97 ? -5.613 12.156 14.18 1 77.25 97 THR A CA 1
ATOM 753 C C . THR A 1 97 ? -6.344 11.25 13.195 1 77.25 97 THR A C 1
ATOM 755 O O . THR A 1 97 ? -7.516 10.93 13.391 1 77.25 97 THR A O 1
ATOM 758 N N . LEU A 1 98 ? -5.805 10.922 12.133 1 85.75 98 LEU A N 1
ATOM 759 C CA . LEU A 1 98 ? -6.332 9.953 11.18 1 85.75 98 LEU A CA 1
ATOM 760 C C . LEU A 1 98 ? -5.445 8.711 11.125 1 85.75 98 LEU A C 1
ATOM 762 O O . LEU A 1 98 ? -4.223 8.828 10.984 1 85.75 98 LEU A O 1
ATOM 766 N N . ARG A 1 99 ? -6.082 7.512 11.344 1 88.88 99 ARG A N 1
ATOM 767 C CA . ARG A 1 99 ? -5.312 6.273 11.422 1 88.88 99 ARG A CA 1
ATOM 768 C C . ARG A 1 99 ? -5.938 5.188 10.547 1 88.88 99 ARG A C 1
ATOM 770 O O . ARG A 1 99 ? -6.621 4.297 11.055 1 88.88 99 ARG A O 1
ATOM 777 N N . GLU A 1 100 ? -5.633 5.332 9.32 1 93.62 100 GLU A N 1
ATOM 778 C CA . GLU A 1 100 ? -6.227 4.352 8.414 1 93.62 100 GLU A CA 1
ATOM 779 C C . GLU A 1 100 ? -5.219 3.273 8.031 1 93.62 100 GLU A C 1
ATOM 781 O O . GLU A 1 100 ? -5.594 2.23 7.496 1 93.62 100 GLU A O 1
ATOM 786 N N . ILE A 1 101 ? -3.938 3.541 8.375 1 93.31 101 ILE A N 1
ATOM 787 C CA . ILE A 1 101 ? -2.891 2.59 8.023 1 93.31 101 ILE A CA 1
ATOM 788 C C . ILE A 1 101 ? -2.852 1.462 9.047 1 93.31 101 ILE A C 1
ATOM 790 O O . ILE A 1 101 ? -2.889 1.713 10.258 1 93.31 101 ILE A O 1
ATOM 794 N N . ARG A 1 102 ? -2.797 0.256 8.508 1 92.81 102 ARG A N 1
ATOM 795 C CA . ARG A 1 102 ? -2.84 -0.908 9.383 1 92.81 102 ARG A CA 1
ATOM 796 C C . ARG A 1 102 ? -1.436 -1.422 9.68 1 92.81 102 ARG A C 1
ATOM 798 O O . ARG A 1 102 ? -0.63 -1.607 8.766 1 92.81 102 ARG A O 1
ATOM 805 N N . TYR A 1 103 ? -1.222 -1.587 10.977 1 93.44 103 TYR A N 1
ATOM 806 C CA . TYR A 1 103 ? 0.043 -2.139 11.453 1 93.44 103 TYR A CA 1
ATOM 807 C C . TYR A 1 103 ? -0.168 -3.488 12.125 1 93.44 103 TYR A C 1
ATOM 809 O O . TYR A 1 103 ? -1.283 -3.814 12.539 1 93.44 103 TYR A O 1
ATOM 817 N N . GLY A 1 104 ? 0.979 -4.254 12.188 1 94.31 104 GLY A N 1
ATOM 818 C CA . GLY A 1 104 ? 0.909 -5.57 12.812 1 94.31 104 GLY A CA 1
ATOM 819 C C . GLY A 1 104 ? 1.337 -6.691 11.883 1 94.31 104 GLY A C 1
ATOM 820 O O . GLY A 1 104 ? 1.922 -6.441 10.828 1 94.31 104 GLY A O 1
ATOM 821 N N . SER A 1 105 ? 1.021 -7.879 12.367 1 96.19 105 SER A N 1
ATOM 822 C CA . SER A 1 105 ? 1.433 -9.055 11.609 1 96.19 105 SER A CA 1
ATOM 823 C C . SER A 1 105 ? 0.491 -9.32 10.438 1 96.19 105 SER A C 1
ATOM 825 O O . SER A 1 105 ? -0.671 -8.906 10.461 1 96.19 105 SER A O 1
ATOM 827 N N . PHE A 1 106 ? 1.023 -9.875 9.438 1 95.25 106 PHE A N 1
ATOM 828 C CA . PHE A 1 106 ? 0.22 -10.32 8.305 1 95.25 106 PHE A CA 1
ATOM 829 C C . PHE A 1 106 ? 0.669 -11.695 7.828 1 95.25 106 PHE A C 1
ATOM 831 O O . PHE A 1 106 ? 1.793 -12.117 8.102 1 95.25 106 PHE A O 1
ATOM 838 N N . ARG A 1 107 ? -0.25 -12.352 7.059 1 95.06 107 ARG A N 1
ATOM 839 C CA . ARG A 1 107 ? 0.037 -13.672 6.5 1 95.06 107 ARG A CA 1
ATOM 840 C C . ARG A 1 107 ? -0.894 -13.984 5.336 1 95.06 107 ARG A C 1
ATOM 842 O O . ARG A 1 107 ? -2.105 -13.781 5.43 1 95.06 107 ARG A O 1
ATOM 849 N N . ARG A 1 108 ? -0.273 -14.328 4.25 1 94.38 108 ARG A N 1
ATOM 850 C CA . ARG A 1 108 ? -1.009 -14.852 3.105 1 94.38 108 ARG A CA 1
ATOM 851 C C . ARG A 1 108 ? -0.479 -16.219 2.693 1 94.38 108 ARG A C 1
ATOM 853 O O . ARG A 1 108 ? 0.727 -16.469 2.752 1 94.38 108 ARG A O 1
ATOM 860 N N . SER A 1 109 ? -1.369 -17 2.221 1 93.19 109 SER A N 1
ATOM 861 C CA . SER A 1 109 ? -0.976 -18.328 1.749 1 93.19 109 SER A CA 1
ATOM 862 C C . SER A 1 109 ? -1.708 -18.703 0.463 1 93.19 109 SER A C 1
ATOM 864 O O . SER A 1 109 ? -2.902 -18.422 0.322 1 93.19 109 SER A O 1
ATOM 866 N N . PHE A 1 110 ? -0.964 -19.375 -0.444 1 91.56 110 PHE A N 1
ATOM 867 C CA . PHE A 1 110 ? -1.484 -19.781 -1.742 1 91.56 110 PHE A CA 1
ATOM 868 C C . PHE A 1 110 ? -1.083 -21.219 -2.057 1 91.56 110 PHE A C 1
ATOM 870 O O . PHE A 1 110 ? 0.075 -21.594 -1.874 1 91.56 110 PHE A O 1
ATOM 877 N N . ARG A 1 111 ? -1.997 -21.984 -2.514 1 91.12 111 ARG A N 1
ATOM 878 C CA . ARG A 1 111 ? -1.666 -23.359 -2.875 1 91.12 111 ARG A CA 1
ATOM 879 C C . ARG A 1 111 ? -0.773 -23.391 -4.109 1 91.12 111 ARG A C 1
ATOM 881 O O . ARG A 1 111 ? -0.987 -22.641 -5.062 1 91.12 111 ARG A O 1
ATOM 888 N N . LEU A 1 112 ? 0.128 -24.359 -4.078 1 92.12 112 LEU A N 1
ATOM 889 C CA . LEU A 1 112 ? 1.052 -24.547 -5.191 1 92.12 112 LEU A CA 1
ATOM 890 C C . LEU A 1 112 ? 0.89 -25.953 -5.793 1 92.12 112 LEU A C 1
ATOM 892 O O . LEU A 1 112 ? 0.553 -26.891 -5.082 1 92.12 112 LEU A O 1
ATOM 896 N N . PRO A 1 113 ? 1.164 -25.906 -7.121 1 88.56 113 PRO A N 1
ATOM 897 C CA . PRO A 1 113 ? 1.275 -27.266 -7.672 1 88.56 113 PRO A CA 1
ATOM 898 C C . PRO A 1 113 ? 2.354 -28.094 -6.98 1 88.56 113 PRO A C 1
ATOM 900 O O . PRO A 1 113 ? 3.363 -27.547 -6.531 1 88.56 113 PRO A O 1
ATOM 903 N N . ALA A 1 114 ? 2.176 -29.391 -7.094 1 85.69 114 ALA A N 1
ATOM 904 C CA . ALA A 1 114 ? 3.033 -30.312 -6.344 1 85.69 114 ALA A CA 1
ATOM 905 C C . ALA A 1 114 ? 4.469 -30.25 -6.859 1 85.69 114 ALA A C 1
ATOM 907 O O . ALA A 1 114 ? 5.414 -30.484 -6.102 1 85.69 114 ALA A O 1
ATOM 908 N N . HIS A 1 115 ? 4.684 -29.922 -8.039 1 86.69 115 HIS A N 1
ATOM 909 C CA . HIS A 1 115 ? 6.008 -30 -8.641 1 86.69 115 HIS A CA 1
ATOM 910 C C . HIS A 1 115 ? 6.828 -28.75 -8.336 1 86.69 115 HIS A C 1
ATOM 912 O O . HIS A 1 115 ? 8.031 -28.703 -8.609 1 86.69 115 HIS A O 1
ATOM 918 N N . VAL A 1 116 ? 6.203 -27.734 -7.789 1 90.12 116 VAL A N 1
ATOM 919 C CA . VAL A 1 116 ? 6.883 -26.469 -7.543 1 90.12 116 VAL A CA 1
ATOM 920 C C . VAL A 1 116 ? 7.703 -26.562 -6.258 1 90.12 116 VAL A C 1
ATOM 922 O O . VAL A 1 116 ? 7.191 -26.984 -5.219 1 90.12 116 VAL A O 1
ATOM 925 N N . THR A 1 117 ? 9.031 -26.172 -6.395 1 89.75 117 THR A N 1
ATOM 926 C CA . THR A 1 117 ? 9.914 -26.094 -5.238 1 89.75 117 THR A CA 1
ATOM 927 C C . THR A 1 117 ? 10.391 -24.672 -5.02 1 89.75 117 THR A C 1
ATOM 929 O O . THR A 1 117 ? 10.109 -23.781 -5.832 1 89.75 117 THR A O 1
ATOM 932 N N . GLY A 1 118 ? 11.109 -24.469 -3.863 1 92.56 118 GLY A N 1
ATOM 933 C CA . GLY A 1 118 ? 11.633 -23.156 -3.539 1 92.56 118 GLY A CA 1
ATOM 934 C C . GLY A 1 118 ? 12.539 -22.594 -4.617 1 92.56 118 GLY A C 1
ATOM 935 O O . GLY A 1 118 ? 12.656 -21.375 -4.762 1 92.56 118 GLY A O 1
ATOM 936 N N . GLU A 1 119 ? 13.125 -23.438 -5.387 1 94.25 119 GLU A N 1
ATOM 937 C CA . GLU A 1 119 ? 14.055 -23 -6.422 1 94.25 119 GLU A CA 1
ATOM 938 C C . GLU A 1 119 ? 13.328 -22.281 -7.551 1 94.25 119 GLU A C 1
ATOM 940 O O . GLU A 1 119 ? 13.922 -21.469 -8.258 1 94.25 119 GLU A O 1
ATOM 945 N N . ALA A 1 120 ? 12.07 -22.516 -7.656 1 94.94 120 ALA A N 1
ATOM 946 C CA . ALA A 1 120 ? 11.281 -21.938 -8.734 1 94.94 120 ALA A CA 1
ATOM 947 C C . ALA A 1 120 ? 10.695 -20.594 -8.32 1 94.94 120 ALA A C 1
ATOM 949 O O . ALA A 1 120 ? 10.008 -19.938 -9.109 1 94.94 120 ALA A O 1
ATOM 950 N N . VAL A 1 121 ? 11.008 -20.203 -7.055 1 96.69 121 VAL A N 1
ATOM 951 C CA . VAL A 1 121 ? 10.344 -19.016 -6.504 1 96.69 121 VAL A CA 1
ATOM 952 C C . VAL A 1 121 ? 11.344 -17.875 -6.367 1 96.69 121 VAL A C 1
ATOM 954 O O . VAL A 1 121 ? 12.43 -18.062 -5.809 1 96.69 121 VAL A O 1
ATOM 957 N N . LYS A 1 122 ? 11 -16.781 -6.961 1 98.06 122 LYS A N 1
ATOM 958 C CA . LYS A 1 122 ? 11.781 -15.555 -6.812 1 98.06 122 LYS A CA 1
ATOM 959 C C . LYS A 1 122 ? 10.906 -14.391 -6.367 1 98.06 122 LYS A C 1
ATOM 961 O O . LYS A 1 122 ? 9.781 -14.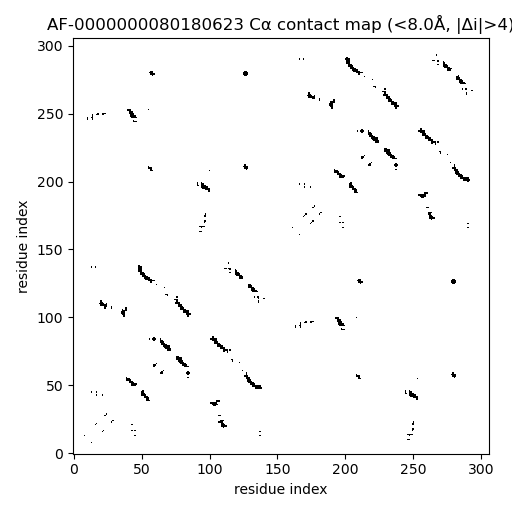227 -6.855 1 98.06 122 LYS A O 1
ATOM 966 N N . ALA A 1 123 ? 11.5 -13.594 -5.457 1 98 123 ALA A N 1
ATOM 967 C CA . ALA A 1 123 ? 10.727 -12.477 -4.934 1 98 123 ALA A CA 1
ATOM 968 C C . ALA A 1 123 ? 11.477 -11.156 -5.102 1 98 123 ALA A C 1
ATOM 970 O O . ALA A 1 123 ? 12.703 -11.125 -5.004 1 98 123 ALA A O 1
ATOM 971 N N . SER A 1 124 ? 10.773 -10.109 -5.391 1 98.19 124 SER A N 1
ATOM 972 C CA . SER A 1 124 ? 11.297 -8.75 -5.449 1 98.19 124 SER A CA 1
ATOM 973 C C . SER A 1 124 ? 10.32 -7.754 -4.828 1 98.19 124 SER A C 1
ATOM 975 O O . SER A 1 124 ? 9.141 -8.062 -4.652 1 98.19 124 SER A O 1
ATOM 977 N N . TYR A 1 125 ? 10.883 -6.621 -4.445 1 97.88 125 TYR A N 1
ATOM 978 C CA . TYR A 1 125 ? 10.094 -5.586 -3.797 1 97.88 125 TYR A CA 1
ATOM 979 C C . TYR A 1 125 ? 10.406 -4.211 -4.383 1 97.88 125 TYR A C 1
ATOM 981 O O . TYR A 1 125 ? 11.562 -3.801 -4.434 1 97.88 125 TYR A O 1
ATOM 989 N N . ASP A 1 126 ? 9.305 -3.594 -4.82 1 96.94 126 ASP A N 1
ATOM 990 C CA . ASP A 1 126 ? 9.445 -2.264 -5.402 1 96.94 126 ASP A CA 1
ATOM 991 C C . ASP A 1 126 ? 8.195 -1.424 -5.16 1 96.94 126 ASP A C 1
ATOM 993 O O . ASP A 1 126 ? 7.07 -1.911 -5.324 1 96.94 126 ASP A O 1
ATOM 997 N N . ALA A 1 127 ? 8.352 -0.194 -4.645 1 97.19 127 ALA A N 1
ATOM 998 C CA . ALA A 1 127 ? 7.277 0.78 -4.488 1 97.19 127 ALA A CA 1
ATOM 999 C C . ALA A 1 127 ? 6.152 0.219 -3.627 1 97.19 127 ALA A C 1
ATOM 1001 O O . ALA A 1 127 ? 4.973 0.404 -3.938 1 97.19 127 ALA A O 1
ATOM 1002 N N . GLY A 1 128 ? 6.523 -0.517 -2.688 1 98.12 128 GLY A N 1
ATOM 1003 C CA . GLY A 1 128 ? 5.551 -1.008 -1.724 1 98.12 128 GLY A CA 1
ATOM 1004 C C . GLY A 1 128 ? 4.824 -2.254 -2.191 1 98.12 128 GLY A C 1
ATOM 1005 O O . GLY A 1 128 ? 3.834 -2.666 -1.585 1 98.12 128 GLY A O 1
ATOM 1006 N N . VAL A 1 129 ? 5.293 -2.83 -3.322 1 98 129 VAL A N 1
ATOM 1007 C CA . VAL A 1 129 ? 4.664 -4.039 -3.846 1 98 129 VAL A CA 1
ATOM 1008 C C . VAL A 1 129 ? 5.668 -5.188 -3.84 1 98 129 VAL A C 1
ATOM 1010 O O . VAL A 1 129 ? 6.75 -5.078 -4.422 1 98 129 VAL A O 1
ATOM 1013 N N . LEU A 1 130 ? 5.285 -6.262 -3.129 1 98.25 130 LEU A N 1
ATOM 1014 C CA . LEU A 1 130 ? 6.051 -7.5 -3.199 1 98.25 130 LEU A CA 1
ATOM 1015 C C . LEU A 1 130 ? 5.602 -8.352 -4.383 1 98.25 130 LEU A C 1
ATOM 1017 O O . LEU A 1 130 ? 4.414 -8.664 -4.516 1 98.25 130 LEU A O 1
ATOM 1021 N N . THR A 1 131 ? 6.527 -8.672 -5.246 1 97.62 131 THR A N 1
ATOM 1022 C CA . THR A 1 131 ? 6.234 -9.531 -6.387 1 97.62 131 THR A CA 1
ATOM 1023 C C . THR A 1 131 ? 6.914 -10.891 -6.23 1 97.62 131 THR A C 1
ATOM 1025 O O . THR A 1 131 ? 8.133 -10.961 -6.074 1 97.62 131 THR A O 1
ATOM 1028 N N . VAL A 1 132 ? 6.133 -11.914 -6.238 1 97.81 132 VAL A N 1
ATOM 1029 C CA . VAL A 1 132 ? 6.66 -13.273 -6.145 1 97.81 132 VAL A CA 1
ATOM 1030 C C . VAL A 1 132 ? 6.355 -14.039 -7.43 1 97.81 132 VAL A C 1
ATOM 1032 O O . VAL A 1 132 ? 5.188 -14.273 -7.762 1 97.81 132 VAL A O 1
ATOM 1035 N N . ARG A 1 133 ? 7.363 -14.469 -8.094 1 97.31 133 ARG A N 1
ATOM 1036 C CA . ARG A 1 133 ? 7.223 -15.234 -9.328 1 97.31 133 ARG A CA 1
ATOM 1037 C C . ARG A 1 133 ? 7.48 -16.719 -9.086 1 97.31 133 ARG A C 1
ATOM 1039 O O . ARG A 1 133 ? 8.484 -17.078 -8.469 1 97.31 133 ARG A O 1
ATOM 1046 N N . VAL A 1 134 ? 6.57 -17.5 -9.492 1 96.25 134 VAL A N 1
ATOM 1047 C CA . VAL A 1 134 ? 6.715 -18.953 -9.477 1 96.25 134 VAL A CA 1
ATOM 1048 C C . VAL A 1 134 ? 6.918 -19.469 -10.898 1 96.25 134 VAL A C 1
ATOM 1050 O O . VAL A 1 134 ? 5.957 -19.625 -11.648 1 96.25 134 VAL A O 1
ATOM 1053 N N . THR A 1 135 ? 8.117 -19.797 -11.164 1 96.19 135 THR A N 1
ATOM 1054 C CA . THR A 1 135 ? 8.492 -20.188 -12.516 1 96.19 135 THR A CA 1
ATOM 1055 C C . THR A 1 135 ? 7.957 -21.594 -12.836 1 96.19 135 THR A C 1
ATOM 1057 O O . THR A 1 135 ? 8.086 -22.516 -12.023 1 96.19 135 THR A O 1
ATOM 1060 N N . GLY A 1 136 ? 7.273 -21.688 -13.922 1 92.75 136 GLY A N 1
ATOM 1061 C CA . GLY A 1 136 ? 6.824 -22.984 -14.422 1 92.75 136 GLY A CA 1
ATOM 1062 C C . GLY A 1 136 ? 5.645 -23.547 -13.648 1 92.75 136 GLY A C 1
ATOM 1063 O O . GLY A 1 136 ? 5.379 -24.75 -13.688 1 92.75 136 GLY A O 1
ATOM 1064 N N . ALA A 1 137 ? 5 -22.719 -13 1 90.75 137 ALA A N 1
ATOM 1065 C CA . ALA A 1 137 ? 3.879 -23.156 -12.164 1 90.75 137 ALA A CA 1
ATOM 1066 C C . ALA A 1 137 ? 2.834 -23.891 -13 1 90.75 137 ALA A C 1
ATOM 1068 O O . ALA A 1 137 ? 2.229 -24.859 -12.531 1 90.75 137 ALA A O 1
ATOM 1069 N N . LEU A 1 138 ? 2.711 -23.5 -14.188 1 87.12 138 LEU A N 1
ATOM 1070 C CA . LEU A 1 138 ? 1.629 -24.047 -15.008 1 87.12 138 LEU A CA 1
ATOM 1071 C C . LEU A 1 138 ? 2.141 -25.141 -15.922 1 87.12 138 LEU A C 1
ATOM 1073 O O . LEU A 1 138 ? 1.389 -25.672 -16.75 1 87.12 138 LEU A O 1
ATOM 1077 N N . LYS A 1 139 ? 3.383 -25.484 -15.773 1 85.62 139 LYS A N 1
ATOM 1078 C CA . LYS A 1 139 ? 3.906 -26.562 -16.594 1 85.62 139 LYS A CA 1
ATOM 1079 C C . LYS A 1 139 ? 3.318 -27.906 -16.172 1 85.62 139 LYS A C 1
ATOM 1081 O O . LYS A 1 139 ? 3.148 -28.172 -14.969 1 85.62 139 LYS A O 1
ATOM 1086 N N . LYS A 1 140 ? 2.746 -28.578 -17.219 1 71.19 140 LYS A N 1
ATOM 1087 C CA . LYS A 1 140 ? 2.205 -29.922 -16.969 1 71.19 140 LYS A CA 1
ATOM 1088 C C . LYS A 1 140 ? 3.301 -30.875 -16.516 1 71.19 140 LYS A C 1
ATOM 1090 O O . LYS A 1 140 ? 4.391 -30.891 -17.078 1 71.19 140 LYS A O 1
ATOM 1095 N N . PRO A 1 141 ? 3.049 -31.453 -15.25 1 60.06 141 PRO A N 1
ATOM 1096 C CA . PRO A 1 141 ? 4.051 -32.469 -14.914 1 60.06 141 PRO A CA 1
ATOM 1097 C C . PRO A 1 141 ? 4.293 -33.469 -16.047 1 60.06 141 PRO A C 1
ATOM 1099 O O . PRO A 1 141 ? 3.389 -33.719 -16.844 1 60.06 141 PRO A O 1
ATOM 1102 N N . ALA A 1 142 ? 5.566 -33.562 -16.5 1 53 142 ALA A N 1
ATOM 1103 C CA . ALA A 1 142 ? 5.859 -34.594 -17.516 1 53 142 ALA A CA 1
ATOM 1104 C C . ALA A 1 142 ? 4.938 -35.781 -17.359 1 53 142 ALA A C 1
ATOM 1106 O O . ALA A 1 142 ? 4.711 -36.281 -16.25 1 53 142 ALA A O 1
ATOM 1107 N N . GLU A 1 143 ? 3.885 -35.719 -18.094 1 49.69 143 GLU A N 1
ATOM 1108 C CA . GLU A 1 143 ? 3.092 -36.938 -18.125 1 49.69 143 GLU A CA 1
ATOM 1109 C C . GLU A 1 143 ? 3.975 -38.188 -17.938 1 49.69 143 GLU A C 1
ATOM 1111 O O . GLU A 1 143 ? 5.016 -38.312 -18.578 1 49.69 143 GLU A O 1
ATOM 1116 N N . SER A 1 144 ? 4.043 -38.625 -16.75 1 49.56 144 SER A N 1
ATOM 1117 C CA . SER A 1 144 ? 4.684 -39.906 -16.656 1 49.56 144 SER A CA 1
ATOM 1118 C C . SER A 1 144 ? 4.305 -40.812 -17.844 1 49.56 144 SER A C 1
ATOM 1120 O O . SER A 1 144 ? 3.139 -40.844 -18.234 1 49.56 144 SER A O 1
ATOM 1122 N N . PRO A 1 145 ? 5.203 -41.062 -18.766 1 50.16 145 PRO A N 1
ATOM 1123 C CA . PRO A 1 145 ? 4.82 -41.969 -19.859 1 50.16 145 PRO A CA 1
ATOM 1124 C C . PRO A 1 145 ? 3.879 -43.094 -19.406 1 50.16 145 PRO A C 1
ATOM 1126 O O . PRO A 1 145 ? 4.078 -43.656 -18.344 1 50.16 145 PRO A O 1
ATOM 1129 N N . ALA A 1 146 ? 2.684 -42.938 -19.656 1 54.16 146 ALA A N 1
ATOM 1130 C CA . ALA A 1 146 ? 1.783 -44.094 -19.453 1 54.16 146 ALA A CA 1
ATOM 1131 C C . ALA A 1 146 ? 2.482 -45.406 -19.766 1 54.16 146 ALA A C 1
ATOM 1133 O O . ALA A 1 146 ? 3.088 -45.562 -20.828 1 54.16 146 ALA A O 1
ATOM 1134 N N . GLN A 1 147 ? 3.021 -45.969 -18.797 1 56.28 147 GLN A N 1
ATOM 1135 C CA . GLN A 1 147 ? 3.602 -47.281 -19.031 1 56.28 147 GLN A CA 1
ATOM 1136 C C . GLN A 1 147 ? 2.578 -48.219 -19.672 1 56.28 147 GLN A C 1
ATOM 1138 O O . GLN A 1 147 ? 1.513 -48.469 -19.094 1 56.28 147 GLN A O 1
ATOM 1143 N N . ARG A 1 148 ? 2.518 -48.25 -20.891 1 58.12 148 ARG A N 1
ATOM 1144 C CA . ARG A 1 148 ? 1.679 -49.25 -21.562 1 58.12 148 ARG A CA 1
ATOM 1145 C C . ARG A 1 148 ? 2.004 -50.656 -21.078 1 58.12 148 ARG A C 1
ATOM 1147 O O . ARG A 1 148 ? 3.162 -51.062 -21.109 1 58.12 148 ARG A O 1
ATOM 1154 N N . ILE A 1 149 ? 1.214 -51.094 -20.188 1 58.94 149 ILE A N 1
ATOM 1155 C CA . ILE A 1 149 ? 1.35 -52.5 -19.781 1 58.94 149 ILE A CA 1
ATOM 1156 C C . ILE A 1 149 ? 0.894 -53.406 -20.906 1 58.94 149 ILE A C 1
ATOM 1158 O O . ILE A 1 149 ? -0.267 -53.344 -21.328 1 58.94 149 ILE A O 1
ATOM 1162 N N . GLU A 1 150 ? 1.808 -53.844 -21.625 1 59.31 150 GLU A N 1
ATOM 1163 C CA . GLU A 1 150 ? 1.47 -54.844 -22.641 1 59.31 150 GLU A CA 1
ATOM 1164 C C . GLU A 1 150 ? 0.809 -56.062 -22.016 1 59.31 150 GLU A C 1
ATOM 1166 O O . GLU A 1 150 ? 1.337 -56.625 -21.062 1 59.31 150 GLU A O 1
ATOM 1171 N N . ILE A 1 151 ? -0.454 -56.156 -22.219 1 61.5 151 ILE A N 1
ATOM 1172 C CA . ILE A 1 151 ? -1.08 -57.406 -21.812 1 61.5 151 ILE A CA 1
ATOM 1173 C C . ILE A 1 151 ? -0.668 -58.531 -22.781 1 61.5 151 ILE A C 1
ATOM 1175 O O . ILE A 1 151 ? -0.867 -58.406 -23.984 1 61.5 151 ILE A O 1
ATOM 1179 N N . THR A 1 152 ? 0.398 -59.188 -22.562 1 61.69 152 THR A N 1
ATOM 1180 C CA . THR A 1 152 ? 0.75 -60.375 -23.344 1 61.69 152 THR A CA 1
ATOM 1181 C C . THR A 1 152 ? -0.225 -61.5 -23.062 1 61.69 152 THR A C 1
ATOM 1183 O O . THR A 1 152 ? -0.476 -61.844 -21.906 1 61.69 152 THR A O 1
ATOM 1186 N N . THR A 1 153 ? -1.306 -61.594 -23.891 1 56.28 153 THR A N 1
ATOM 1187 C CA . THR A 1 153 ? -2.018 -62.844 -23.875 1 56.28 153 THR A CA 1
ATOM 1188 C C . THR A 1 153 ? -1.154 -63.969 -24.453 1 56.28 153 THR A C 1
ATOM 1190 O O . THR A 1 153 ? -0.296 -63.719 -25.297 1 56.28 153 THR A O 1
ATOM 1193 N N . MET B 1 1 ? 15.773 34.688 36.938 1 34.25 1 MET B N 1
ATOM 1194 C CA . MET B 1 1 ? 15.867 33.5 36.125 1 34.25 1 MET B CA 1
ATOM 1195 C C . MET B 1 1 ? 14.492 33.031 35.656 1 34.25 1 MET B C 1
ATOM 1197 O O . MET B 1 1 ? 13.648 32.656 36.469 1 34.25 1 MET B O 1
ATOM 1201 N N . SER B 1 2 ? 13.836 33.719 34.688 1 34.44 2 SER B N 1
ATOM 1202 C CA . SER B 1 2 ? 12.5 33.594 34.125 1 34.44 2 SER B CA 1
ATOM 1203 C C . SER B 1 2 ? 12.25 32.188 33.594 1 34.44 2 SER B C 1
ATOM 1205 O O . SER B 1 2 ? 12.984 31.703 32.75 1 34.44 2 SER B O 1
ATOM 1207 N N . ASN B 1 3 ? 11.852 31.266 34.406 1 38.09 3 ASN B N 1
ATOM 1208 C CA . ASN B 1 3 ? 11.359 29.953 34.031 1 38.09 3 ASN B CA 1
ATOM 1209 C C . ASN B 1 3 ? 10.445 30.031 32.812 1 38.09 3 ASN B C 1
ATOM 1211 O O . ASN B 1 3 ? 9.305 30.484 32.906 1 38.09 3 ASN B O 1
ATOM 1215 N N . LEU B 1 4 ? 10.93 30.391 31.656 1 41.56 4 LEU B N 1
ATOM 1216 C CA . LEU B 1 4 ? 10.18 30.219 30.422 1 41.56 4 LEU B CA 1
ATOM 1217 C C . LEU B 1 4 ? 9.32 28.953 30.469 1 41.56 4 LEU B C 1
ATOM 1219 O O . LEU B 1 4 ? 9.844 27.859 30.656 1 41.56 4 LEU B O 1
ATOM 1223 N N . ALA B 1 5 ? 8.234 28.922 31.078 1 41.44 5 ALA B N 1
ATOM 1224 C CA . ALA B 1 5 ? 7.184 27.906 31.016 1 41.44 5 ALA B CA 1
ATOM 1225 C C . ALA B 1 5 ? 7.141 27.25 29.641 1 41.44 5 ALA B C 1
ATOM 1227 O O . ALA B 1 5 ? 6.941 27.922 28.641 1 41.44 5 ALA B O 1
ATOM 1228 N N . LEU B 1 6 ? 7.957 26.328 29.375 1 42.06 6 LEU B N 1
ATOM 1229 C CA . LEU B 1 6 ? 7.738 25.406 28.266 1 42.06 6 LEU B CA 1
ATOM 1230 C C . LEU B 1 6 ? 6.25 25.172 28.047 1 42.06 6 LEU B C 1
ATOM 1232 O O . LEU B 1 6 ? 5.602 24.484 28.828 1 42.06 6 LEU B O 1
ATOM 1236 N N . TRP B 1 7 ? 5.445 26.156 27.75 1 43.72 7 TRP B N 1
ATOM 1237 C CA . TRP B 1 7 ? 4.062 25.984 27.328 1 43.72 7 TRP B CA 1
ATOM 1238 C C . TRP B 1 7 ? 3.896 24.719 26.5 1 43.72 7 TRP B C 1
ATOM 1240 O O . TRP B 1 7 ? 4.285 24.672 25.328 1 43.72 7 TRP B O 1
ATOM 1250 N N . SER B 1 8 ? 3.959 23.562 27 1 46.81 8 SER B N 1
ATOM 1251 C CA . SER B 1 8 ? 3.516 22.312 26.391 1 46.81 8 SER B CA 1
ATOM 1252 C C . SER B 1 8 ? 2.137 22.453 25.766 1 46.81 8 SER B C 1
ATOM 1254 O O . SER B 1 8 ? 1.165 22.781 26.453 1 46.81 8 SER B O 1
ATOM 1256 N N . ARG B 1 9 ? 1.972 22.969 24.578 1 53.69 9 ARG B N 1
ATOM 1257 C CA . ARG B 1 9 ? 0.666 22.875 23.938 1 53.69 9 ARG B CA 1
ATOM 1258 C C . ARG B 1 9 ? -0.065 21.609 24.359 1 53.69 9 ARG B C 1
ATOM 1260 O O . ARG B 1 9 ? 0.439 20.5 24.188 1 53.69 9 ARG B O 1
ATOM 1267 N N . PRO B 1 10 ? -1.068 21.734 25.172 1 54.28 10 PRO B N 1
ATOM 1268 C CA . PRO B 1 10 ? -1.717 20.5 25.625 1 54.28 10 PRO B CA 1
ATOM 1269 C C . PRO B 1 10 ? -2.07 19.578 24.469 1 54.28 10 PRO B C 1
ATOM 1271 O O . PRO B 1 10 ? -2.4 20.031 23.375 1 54.28 10 PRO B O 1
ATOM 1274 N N . ALA B 1 11 ? -1.594 18.297 24.578 1 57 11 ALA B N 1
ATOM 1275 C CA . ALA B 1 11 ? -1.88 17.234 23.609 1 57 11 ALA B CA 1
ATOM 1276 C C . ALA B 1 11 ? -3.295 17.359 23.062 1 57 11 ALA B C 1
ATOM 1278 O O . ALA B 1 11 ? -3.518 17.172 21.859 1 57 11 ALA B O 1
ATOM 1279 N N . TRP B 1 12 ? -4.258 17.797 23.922 1 55.78 12 TRP B N 1
ATOM 1280 C CA . TRP B 1 12 ? -5.664 17.875 23.531 1 55.78 12 TRP B CA 1
ATOM 1281 C C . TRP B 1 12 ? -5.875 18.938 22.469 1 55.78 12 TRP B C 1
ATOM 1283 O O . TRP B 1 12 ? -6.707 18.781 21.578 1 55.78 12 TRP B O 1
ATOM 1293 N N . ASP B 1 13 ? -5.02 19.969 22.594 1 65.94 13 ASP B N 1
ATOM 1294 C CA . ASP B 1 13 ? -5.211 21.078 21.656 1 65.94 13 ASP B CA 1
ATOM 1295 C C . ASP B 1 13 ? -4.691 20.703 20.266 1 65.94 13 ASP B C 1
ATOM 1297 O O . ASP B 1 13 ? -5.348 20.969 19.266 1 65.94 13 ASP B O 1
ATOM 1301 N N . THR B 1 14 ? -3.666 19.953 20.297 1 72.12 14 THR B N 1
ATOM 1302 C CA . THR B 1 14 ? -3.064 19.562 19.016 1 72.12 14 THR B CA 1
ATOM 1303 C C . THR B 1 14 ? -3.943 18.547 18.297 1 72.12 14 THR B C 1
ATOM 1305 O O . THR B 1 14 ? -4.125 18.625 17.078 1 72.12 14 THR B O 1
ATOM 1308 N N . ASP B 1 15 ? -4.52 17.734 19.062 1 71.62 15 ASP B N 1
ATOM 1309 C CA . ASP B 1 15 ? -5.391 16.719 18.484 1 71.62 15 ASP B CA 1
ATOM 1310 C C . ASP B 1 15 ? -6.629 17.344 17.844 1 71.62 15 ASP B C 1
ATOM 1312 O O . ASP B 1 15 ? -7.039 16.953 16.75 1 71.62 15 ASP B O 1
ATOM 1316 N N . ARG B 1 16 ? -7.16 18.25 18.578 1 71.75 16 ARG B N 1
ATOM 1317 C CA . ARG B 1 16 ? -8.344 18.922 18.062 1 71.75 16 ARG B CA 1
ATOM 1318 C C . ARG B 1 16 ? -8.023 19.688 16.797 1 71.75 16 ARG B C 1
ATOM 1320 O O . ARG B 1 16 ? -8.789 19.641 15.82 1 71.75 16 ARG B O 1
ATOM 1327 N N . TRP B 1 17 ? -6.906 20.359 16.859 1 72.94 17 TRP B N 1
ATOM 1328 C CA . TRP B 1 17 ? -6.48 21.125 15.703 1 72.94 17 TRP B CA 1
ATOM 1329 C C . TRP B 1 17 ? -6.27 20.219 14.492 1 72.94 17 TRP B C 1
ATOM 1331 O O . TRP B 1 17 ? -6.711 20.547 13.391 1 72.94 17 TRP B O 1
ATOM 1341 N N . LEU B 1 18 ? -5.652 19.141 14.758 1 74.81 18 LEU B N 1
ATOM 1342 C CA . LEU B 1 18 ? -5.395 18.203 13.672 1 74.81 18 LEU B CA 1
ATOM 1343 C C . LEU B 1 18 ? -6.699 17.641 13.109 1 74.81 18 LEU B C 1
ATOM 1345 O O . LEU B 1 18 ? -6.84 17.484 11.898 1 74.81 18 LEU B O 1
ATOM 1349 N N . ARG B 1 19 ? -7.547 17.391 13.977 1 73.38 19 ARG B N 1
ATOM 1350 C CA . ARG B 1 19 ? -8.844 16.875 13.547 1 73.38 19 ARG B CA 1
ATOM 1351 C C . ARG B 1 19 ? -9.594 17.938 12.734 1 73.38 19 ARG B C 1
ATOM 1353 O O . ARG B 1 19 ? -10.195 17.609 11.695 1 73.38 19 ARG B O 1
ATOM 1360 N N . ASP B 1 20 ? -9.5 19.109 13.195 1 72.81 20 ASP B N 1
ATOM 1361 C CA . ASP B 1 20 ? -10.242 20.188 12.57 1 72.81 20 ASP B CA 1
ATOM 1362 C C . ASP B 1 20 ? -9.656 20.547 11.203 1 72.81 20 ASP B C 1
ATOM 1364 O O . ASP B 1 20 ? -10.383 20.969 10.297 1 72.81 20 ASP B O 1
ATOM 1368 N N . PHE B 1 21 ? -8.398 20.297 11.078 1 76.19 21 PHE B N 1
ATOM 1369 C CA . PHE B 1 21 ? -7.758 20.797 9.875 1 76.19 2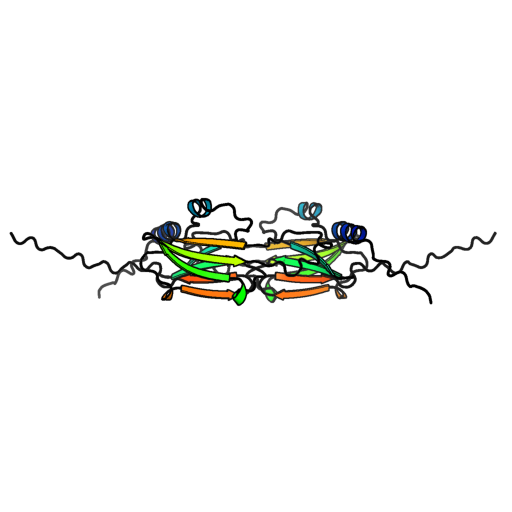1 PHE B CA 1
ATOM 1370 C C . PHE B 1 21 ? -7.289 19.656 8.984 1 76.19 21 PHE B C 1
ATOM 1372 O O . PHE B 1 21 ? -7.227 19.781 7.766 1 76.19 21 PHE B O 1
ATOM 1379 N N . PHE B 1 22 ? -6.91 18.609 9.633 1 75 22 PHE B N 1
ATOM 1380 C CA . PHE B 1 22 ? -6.348 17.547 8.82 1 75 22 PHE B CA 1
ATOM 1381 C C . PHE B 1 22 ? -7.238 16.297 8.859 1 75 22 PHE B C 1
ATOM 1383 O O . PHE B 1 22 ? -6.898 15.266 8.289 1 75 22 PHE B O 1
ATOM 1390 N N . GLY B 1 23 ? -8.273 16.422 9.602 1 65.06 23 GLY B N 1
ATOM 1391 C CA . GLY B 1 23 ? -9.203 15.297 9.562 1 65.06 23 GLY B CA 1
ATOM 1392 C C . GLY B 1 23 ? -9.742 15.023 8.172 1 65.06 23 GLY B C 1
ATOM 1393 O O . GLY B 1 23 ? -9.586 15.844 7.266 1 65.06 23 GLY B O 1
ATOM 1394 N N . PRO B 1 24 ? -10.016 13.742 7.965 1 56.06 24 PRO B N 1
ATOM 1395 C CA . PRO B 1 24 ? -10.547 13.5 6.621 1 56.06 24 PRO B CA 1
ATOM 1396 C C . PRO B 1 24 ? -11.656 14.469 6.238 1 56.06 24 PRO B C 1
ATOM 1398 O O . PRO B 1 24 ? -12.531 14.766 7.059 1 56.06 24 PRO B O 1
ATOM 1401 N N . ALA B 1 25 ? -11.383 15.383 5.531 1 50.56 25 ALA B N 1
ATOM 1402 C CA . ALA B 1 25 ? -12.586 16.031 5 1 50.56 25 ALA B CA 1
ATOM 1403 C C . ALA B 1 25 ? -13.672 15.016 4.688 1 50.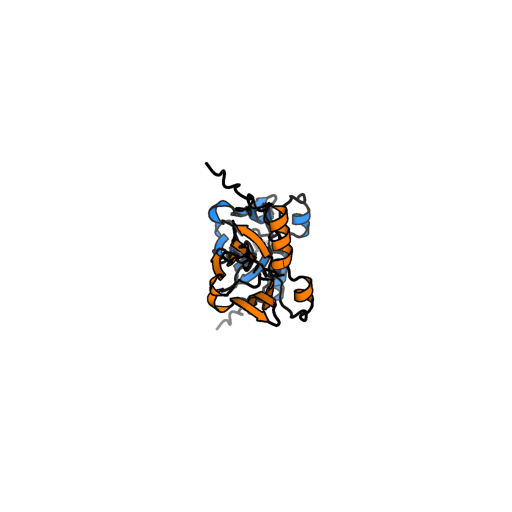56 25 ALA B C 1
ATOM 1405 O O . ALA B 1 25 ? -13.766 14.523 3.561 1 50.56 25 ALA B O 1
ATOM 1406 N N . ALA B 1 26 ? -13.797 14.102 5.512 1 46.03 26 ALA B N 1
ATOM 1407 C CA . ALA B 1 26 ? -14.836 13.102 5.301 1 46.03 26 ALA B CA 1
ATOM 1408 C C . ALA B 1 26 ? -16.062 13.711 4.625 1 46.03 26 ALA B C 1
ATOM 1410 O O . ALA B 1 26 ? -16.672 13.094 3.744 1 46.03 26 ALA B O 1
ATOM 1411 N N . ALA B 1 27 ? -16.562 14.742 5.234 1 43.81 27 ALA B N 1
ATOM 1412 C CA . ALA B 1 27 ? -17.812 15.32 4.734 1 43.81 27 ALA B CA 1
ATOM 1413 C C . ALA B 1 27 ? -17.625 15.867 3.318 1 43.81 27 ALA B C 1
ATOM 1415 O O . ALA B 1 27 ? -18.531 15.766 2.486 1 43.81 27 ALA B O 1
ATOM 1416 N N . ALA B 1 28 ? -16.625 16.531 3.102 1 45.88 28 ALA B N 1
ATOM 1417 C CA . ALA B 1 28 ? -16.484 17.141 1.784 1 45.88 28 ALA B CA 1
ATOM 1418 C C . ALA B 1 28 ? -16.031 16.125 0.75 1 45.88 28 ALA B C 1
ATOM 1420 O O . ALA B 1 28 ? -16.312 16.266 -0.441 1 45.88 28 ALA B O 1
ATOM 1421 N N . ASP B 1 29 ? -15.07 15.18 1.235 1 47.5 29 ASP B N 1
ATOM 1422 C CA . ASP B 1 29 ? -14.797 14.094 0.303 1 47.5 29 ASP B CA 1
ATOM 1423 C C . ASP B 1 29 ? -16.094 13.398 -0.117 1 47.5 29 ASP B C 1
ATOM 1425 O O . ASP B 1 29 ? -16.125 12.688 -1.124 1 47.5 29 ASP B O 1
ATOM 1429 N N . TRP B 1 30 ? -17.031 13.625 0.737 1 42 30 TRP B N 1
ATOM 1430 C CA . TRP B 1 30 ? -18.359 13.086 0.409 1 42 30 TRP B CA 1
ATOM 1431 C C . TRP B 1 30 ? -18.984 13.844 -0.752 1 42 30 TRP B C 1
ATOM 1433 O O . TRP B 1 30 ? -19.922 13.359 -1.383 1 42 30 TRP B O 1
ATOM 1443 N N . ALA B 1 31 ? -18.766 15.094 -0.766 1 42.53 31 ALA B N 1
ATOM 1444 C CA . ALA B 1 31 ? -19.594 15.844 -1.706 1 42.53 31 ALA B CA 1
ATOM 1445 C C . ALA B 1 31 ? -19.188 15.555 -3.146 1 42.53 31 ALA B C 1
ATOM 1447 O O . ALA B 1 31 ? -19.859 15.984 -4.086 1 42.53 31 ALA B O 1
ATOM 1448 N N . LYS B 1 32 ? -17.922 15.336 -3.367 1 46.56 32 LYS B N 1
ATOM 1449 C CA . LYS B 1 32 ? -17.734 15.164 -4.805 1 46.56 32 LYS B CA 1
ATOM 1450 C C . LYS B 1 32 ? -18.188 13.781 -5.262 1 46.56 32 LYS B C 1
ATOM 1452 O O . LYS B 1 32 ? -18.109 12.812 -4.5 1 46.56 32 LYS B O 1
ATOM 1457 N N . PRO B 1 33 ? -18.797 13.766 -6.348 1 42.84 33 PRO B N 1
ATOM 1458 C CA . PRO B 1 33 ? -19.297 12.523 -6.938 1 42.84 33 PRO B CA 1
ATOM 1459 C C . PRO B 1 33 ? -18.312 11.367 -6.809 1 42.84 33 PRO B C 1
ATOM 1461 O O . PRO B 1 33 ? -17.094 11.594 -6.758 1 42.84 33 PRO B O 1
ATOM 1464 N N . VAL B 1 34 ? -18.719 10.188 -6.258 1 44.25 34 VAL B N 1
ATOM 1465 C CA . VAL B 1 34 ? -18.109 8.867 -6.277 1 44.25 34 VAL B CA 1
ATOM 1466 C C . VAL B 1 34 ? -17.266 8.711 -7.539 1 44.25 34 VAL B C 1
ATOM 1468 O O . VAL B 1 34 ? -17.781 8.391 -8.609 1 44.25 34 VAL B O 1
ATOM 1471 N N . THR B 1 35 ? -16.578 9.625 -7.973 1 49.19 35 THR B N 1
ATOM 1472 C CA . THR B 1 35 ? -15.773 9.148 -9.086 1 49.19 35 THR B CA 1
ATOM 1473 C C . THR B 1 35 ? -15.078 7.836 -8.727 1 49.19 35 THR B C 1
ATOM 1475 O O . THR B 1 35 ? -14.898 7.523 -7.547 1 49.19 35 THR B O 1
ATOM 1478 N N . SER B 1 36 ? -15 6.777 -9.633 1 58.81 36 SER B N 1
ATOM 1479 C CA . SER B 1 36 ? -14.641 5.367 -9.766 1 58.81 36 SER B CA 1
ATOM 1480 C C . SER B 1 36 ? -13.273 5.086 -9.156 1 58.81 36 SER B C 1
ATOM 1482 O O . SER B 1 36 ? -12.711 4.008 -9.352 1 58.81 36 SER B O 1
ATOM 1484 N N . GLY B 1 37 ? -12.797 6.051 -8.328 1 82.56 37 GLY B N 1
ATOM 1485 C CA . GLY B 1 37 ? -11.461 5.664 -7.906 1 82.56 37 GLY B CA 1
ATOM 1486 C C . GLY B 1 37 ? -11.406 5.141 -6.484 1 82.56 37 GLY B C 1
ATOM 1487 O O . GLY B 1 37 ? -12.453 4.871 -5.883 1 82.56 37 GLY B O 1
ATOM 1488 N N . PHE B 1 38 ? -10.398 4.617 -5.996 1 89.25 38 PHE B N 1
ATOM 1489 C CA . PHE B 1 38 ? -10.219 4.086 -4.652 1 89.25 38 PHE B CA 1
ATOM 1490 C C . PHE B 1 38 ? -9.703 5.168 -3.709 1 89.25 38 PHE B C 1
ATOM 1492 O O . PHE B 1 38 ? -9.32 6.254 -4.152 1 89.25 38 PHE B O 1
ATOM 1499 N N . THR B 1 39 ? -9.891 4.969 -2.469 1 94.25 39 THR B N 1
ATOM 1500 C CA . THR B 1 39 ? -9.43 5.879 -1.425 1 94.25 39 THR B CA 1
ATOM 1501 C C . THR B 1 39 ? -8.219 5.301 -0.696 1 94.25 39 THR B C 1
ATOM 1503 O O . THR B 1 39 ? -8.359 4.395 0.127 1 94.25 39 THR B O 1
ATOM 1506 N N . PRO B 1 40 ? -7.039 5.855 -0.943 1 96.44 40 PRO B N 1
ATOM 1507 C CA . PRO B 1 40 ? -5.859 5.316 -0.258 1 96.44 40 PRO B CA 1
ATOM 1508 C C . PRO B 1 40 ? -5.898 5.547 1.251 1 96.44 40 PRO B C 1
ATOM 1510 O O . PRO B 1 40 ? -6.371 6.594 1.707 1 96.44 40 PRO B O 1
ATOM 1513 N N . ALA B 1 41 ? -5.43 4.555 1.985 1 95.5 41 ALA B N 1
ATOM 1514 C CA . ALA B 1 41 ? -5.332 4.711 3.434 1 95.5 41 ALA B CA 1
ATOM 1515 C C . ALA B 1 41 ? -4.395 5.859 3.801 1 95.5 41 ALA B C 1
ATOM 1517 O O . ALA B 1 41 ? -3.34 6.027 3.184 1 95.5 41 ALA B O 1
ATOM 1518 N N . ALA B 1 42 ? -4.801 6.602 4.844 1 94.75 42 ALA B N 1
ATOM 1519 C CA . ALA B 1 42 ? -4.02 7.762 5.266 1 94.75 42 ALA B CA 1
ATOM 1520 C C . ALA B 1 42 ? -3.834 7.773 6.781 1 94.75 42 ALA B C 1
ATOM 1522 O O . ALA B 1 42 ? -4.602 7.141 7.512 1 94.75 42 ALA B O 1
ATOM 1523 N N . GLU B 1 43 ? -2.727 8.453 7.105 1 93.06 43 GLU B N 1
ATOM 1524 C CA . GLU B 1 43 ? -2.459 8.758 8.508 1 93.06 43 GLU B CA 1
ATOM 1525 C C . GLU B 1 43 ? -1.917 10.18 8.672 1 93.06 43 GLU B C 1
ATOM 1527 O O . GLU B 1 43 ? -1.163 10.656 7.824 1 93.06 43 GLU B O 1
ATOM 1532 N N . ILE B 1 44 ? -2.348 10.828 9.703 1 91.88 44 ILE B N 1
ATOM 1533 C CA . ILE B 1 44 ? -1.84 12.156 10.016 1 91.88 44 ILE B CA 1
ATOM 1534 C C . ILE B 1 44 ? -1.191 12.148 11.398 1 91.88 44 ILE B C 1
ATOM 1536 O O . ILE B 1 44 ? -1.799 11.703 12.375 1 91.88 44 ILE B O 1
ATOM 1540 N N . VAL B 1 45 ? 0.023 12.648 11.422 1 89 45 VAL B N 1
ATOM 1541 C CA . VAL B 1 45 ? 0.764 12.695 12.68 1 89 45 VAL B CA 1
ATOM 1542 C C . VAL B 1 45 ? 1.326 14.102 12.898 1 89 45 VAL B C 1
ATOM 1544 O O . VAL B 1 45 ? 1.646 14.805 11.938 1 89 45 VAL B O 1
ATOM 1547 N N . THR B 1 46 ? 1.405 14.422 14.164 1 88.25 46 THR B N 1
ATOM 1548 C CA . THR B 1 46 ? 2.062 15.672 14.523 1 88.25 46 THR B CA 1
ATOM 1549 C C . THR B 1 46 ? 3.535 15.438 14.844 1 88.25 46 THR B C 1
ATOM 1551 O O . THR B 1 46 ? 3.883 14.453 15.5 1 88.25 46 THR B O 1
ATOM 1554 N N . ASP B 1 47 ? 4.391 16.297 14.398 1 88.69 47 ASP B N 1
ATOM 1555 C CA . ASP B 1 47 ? 5.82 16.344 14.688 1 88.69 47 ASP B CA 1
ATOM 1556 C C . ASP B 1 47 ? 6.273 17.75 15.055 1 88.69 47 ASP B C 1
ATOM 1558 O O . ASP B 1 47 ? 6.641 18.531 14.18 1 88.69 47 ASP B O 1
ATOM 1562 N N . GLY B 1 48 ? 6.242 17.984 16.422 1 87.75 48 GLY B N 1
ATOM 1563 C CA . GLY B 1 48 ? 6.422 19.359 16.828 1 87.75 48 GLY B CA 1
ATOM 1564 C C . GLY B 1 48 ? 5.34 20.297 16.312 1 87.75 48 GLY B C 1
ATOM 1565 O O . GLY B 1 48 ? 4.152 20.062 16.562 1 87.75 48 GLY B O 1
ATOM 1566 N N . ASP B 1 49 ? 5.828 21.25 15.508 1 90.12 49 ASP B N 1
ATOM 1567 C CA . ASP B 1 49 ? 4.867 22.188 14.938 1 90.12 49 ASP B CA 1
ATOM 1568 C C . ASP B 1 49 ? 4.449 21.75 13.531 1 90.12 49 ASP B C 1
ATOM 1570 O O . ASP B 1 49 ? 3.625 22.422 12.891 1 90.12 49 ASP B O 1
ATOM 1574 N N . ASP B 1 50 ? 5.039 20.641 13.141 1 92.62 50 ASP B N 1
ATOM 1575 C CA . ASP B 1 50 ? 4.742 20.172 11.789 1 92.62 50 ASP B CA 1
ATOM 1576 C C . ASP B 1 50 ? 3.613 19.141 11.805 1 92.62 50 ASP B C 1
ATOM 1578 O O . ASP B 1 50 ? 3.391 18.469 12.805 1 92.62 50 ASP B O 1
ATOM 1582 N N . ALA B 1 51 ? 2.9 19.094 10.719 1 92.31 51 ALA B N 1
ATOM 1583 C CA . ALA B 1 51 ? 1.973 18 10.438 1 92.31 51 ALA B CA 1
ATOM 1584 C C . ALA B 1 51 ? 2.494 17.109 9.305 1 92.31 51 ALA B C 1
ATOM 1586 O O . ALA B 1 51 ? 3.029 17.609 8.312 1 92.31 51 ALA B O 1
ATOM 1587 N N . VAL B 1 52 ? 2.355 15.828 9.547 1 94.44 52 VAL B N 1
ATOM 1588 C CA . VAL B 1 52 ? 2.816 14.891 8.531 1 94.44 52 VAL B CA 1
ATOM 1589 C C . VAL B 1 52 ? 1.657 14 8.094 1 94.44 52 VAL B C 1
ATOM 1591 O O . VAL B 1 52 ? 1.011 13.352 8.922 1 94.44 52 VAL B O 1
ATOM 1594 N N . VAL B 1 53 ? 1.38 14.016 6.785 1 94.75 53 VAL B N 1
ATOM 1595 C CA . VAL B 1 53 ? 0.393 13.133 6.172 1 94.75 53 VAL B CA 1
ATOM 1596 C C . VAL B 1 53 ? 1.1 11.977 5.465 1 94.75 53 VAL B C 1
ATOM 1598 O O . VAL B 1 53 ? 1.997 12.203 4.648 1 94.75 53 VAL B O 1
ATOM 1601 N N . ARG B 1 54 ? 0.715 10.797 5.832 1 96.38 54 ARG B N 1
ATOM 1602 C CA . ARG B 1 54 ? 1.208 9.609 5.137 1 96.38 54 ARG B CA 1
ATOM 1603 C C . ARG B 1 54 ? 0.083 8.914 4.383 1 96.38 54 ARG B C 1
ATOM 1605 O O . ARG B 1 54 ? -0.989 8.672 4.941 1 96.38 54 ARG B O 1
ATOM 1612 N N . LEU B 1 55 ? 0.314 8.648 3.107 1 96.62 55 LEU B N 1
ATOM 1613 C CA . LEU B 1 55 ? -0.667 8.008 2.24 1 96.62 55 LEU B CA 1
ATOM 1614 C C . LEU B 1 55 ? -0.101 6.723 1.634 1 96.62 55 LEU B C 1
ATOM 1616 O O . LEU B 1 55 ? 1.012 6.723 1.104 1 96.62 55 LEU B O 1
ATOM 1620 N N . GLU B 1 56 ? -0.808 5.641 1.807 1 98 56 GLU B N 1
ATOM 1621 C CA . GLU B 1 56 ? -0.394 4.402 1.154 1 98 56 GLU B CA 1
ATOM 1622 C C . GLU B 1 56 ? -0.757 4.41 -0.327 1 98 56 GLU B C 1
ATOM 1624 O O . GLU B 1 56 ? -1.938 4.406 -0.683 1 98 56 GLU B O 1
ATOM 1629 N N . LEU B 1 57 ? 0.279 4.383 -1.18 1 98 57 LEU B N 1
ATOM 1630 C CA . LEU B 1 57 ? 0.131 4.363 -2.631 1 98 57 LEU B CA 1
ATOM 1631 C C . LEU B 1 57 ? 1.066 3.334 -3.258 1 98 57 LEU B C 1
ATOM 1633 O O . LEU B 1 57 ? 1.898 3.678 -4.102 1 98 57 LEU B O 1
ATOM 1637 N N . PRO B 1 58 ? 0.905 2.105 -2.867 1 98.06 58 PRO B N 1
ATOM 1638 C CA . PRO B 1 58 ? 1.807 1.096 -3.43 1 98.06 58 PRO B CA 1
ATOM 1639 C C . PRO B 1 58 ? 1.672 0.963 -4.945 1 98.06 58 PRO B C 1
ATOM 1641 O O . PRO B 1 58 ? 0.556 0.954 -5.473 1 98.06 58 PRO B O 1
ATOM 1644 N N . GLY B 1 59 ? 2.795 0.825 -5.637 1 96.81 59 GLY B N 1
ATOM 1645 C CA . GLY B 1 59 ? 2.836 0.514 -7.059 1 96.81 59 GLY B CA 1
ATOM 1646 C C . GLY B 1 59 ? 2.678 1.737 -7.941 1 96.81 59 GLY B C 1
ATOM 1647 O O . GLY B 1 59 ? 2.67 1.627 -9.172 1 96.81 59 GLY B O 1
ATOM 1648 N N . VAL B 1 60 ? 2.566 2.9 -7.32 1 96.75 60 VAL B N 1
ATOM 1649 C CA . VAL B 1 60 ? 2.295 4.102 -8.102 1 96.75 60 VAL B CA 1
ATOM 1650 C C . VAL B 1 60 ? 3.611 4.762 -8.516 1 96.75 60 VAL B C 1
ATOM 1652 O O . VAL B 1 60 ? 4.559 4.816 -7.723 1 96.75 60 VAL B O 1
ATOM 1655 N N . ASP B 1 61 ? 3.645 5.207 -9.781 1 96.25 61 ASP B N 1
ATOM 1656 C CA . ASP B 1 61 ? 4.727 6.082 -10.219 1 96.25 61 ASP B CA 1
ATOM 1657 C C . ASP B 1 61 ? 4.48 7.523 -9.781 1 96.25 61 ASP B C 1
ATOM 1659 O O . ASP B 1 61 ? 3.756 8.266 -10.445 1 96.25 61 ASP B O 1
ATOM 1663 N N . VAL B 1 62 ? 5.117 7.949 -8.758 1 95.38 62 VAL B N 1
ATOM 1664 C CA . VAL B 1 62 ? 4.754 9.203 -8.109 1 95.38 62 VAL B CA 1
ATOM 1665 C C . VAL B 1 62 ? 5.148 10.375 -9 1 95.38 62 VAL B C 1
ATOM 1667 O O . VAL B 1 62 ? 4.492 11.422 -8.992 1 95.38 62 VAL B O 1
ATOM 1670 N N . GLU B 1 63 ? 6.23 10.305 -9.727 1 95.25 63 GLU B N 1
ATOM 1671 C CA . GLU B 1 63 ? 6.676 11.398 -10.586 1 95.25 63 GLU B CA 1
ATOM 1672 C C . GLU B 1 63 ? 5.676 11.664 -11.703 1 95.25 63 GLU B C 1
ATOM 1674 O O . GLU B 1 63 ? 5.41 12.812 -12.047 1 95.25 63 GLU B O 1
ATOM 1679 N N . LYS B 1 64 ? 5.078 10.609 -12.133 1 96.19 64 LYS B N 1
ATOM 1680 C CA . LYS B 1 64 ? 4.219 10.742 -13.305 1 96.19 64 LYS B CA 1
ATOM 1681 C C . LYS B 1 64 ? 2.748 10.82 -12.898 1 96.19 64 LYS B C 1
ATOM 1683 O O . LYS B 1 64 ? 1.946 11.461 -13.578 1 96.19 64 LYS B O 1
ATOM 1688 N N . ASP B 1 65 ? 2.441 10.172 -11.742 1 96.88 65 ASP B N 1
ATOM 1689 C CA . ASP B 1 65 ? 1.025 9.852 -11.578 1 96.88 65 ASP B CA 1
ATOM 1690 C C . ASP B 1 65 ? 0.484 10.422 -10.273 1 96.88 65 ASP B C 1
ATOM 1692 O O . ASP B 1 65 ? -0.635 10.102 -9.867 1 96.88 65 ASP B O 1
ATOM 1696 N N . VAL B 1 66 ? 1.25 11.258 -9.586 1 97.75 66 VAL B N 1
ATOM 1697 C CA . VAL B 1 66 ? 0.771 11.805 -8.32 1 97.75 66 VAL B CA 1
ATOM 1698 C C . VAL B 1 66 ? 0.985 13.312 -8.297 1 97.75 66 VAL B C 1
ATOM 1700 O O . VAL B 1 66 ? 2.053 13.805 -8.672 1 97.75 66 VAL B O 1
ATOM 1703 N N . ASN B 1 67 ? -0.032 13.992 -7.891 1 97.5 67 ASN B N 1
ATOM 1704 C CA . ASN B 1 67 ? 0.02 15.438 -7.695 1 97.5 67 ASN B CA 1
ATOM 1705 C C . ASN B 1 67 ? -0.319 15.82 -6.258 1 97.5 67 ASN B C 1
ATOM 1707 O O . ASN B 1 67 ? -1.287 15.312 -5.688 1 97.5 67 ASN B O 1
ATOM 1711 N N . VAL B 1 68 ? 0.522 16.641 -5.711 1 97.25 68 VAL B N 1
ATOM 1712 C CA . VAL B 1 68 ? 0.296 17.234 -4.398 1 97.25 68 VAL B CA 1
ATOM 1713 C C . VAL B 1 68 ? 0.173 18.75 -4.531 1 97.25 68 VAL B C 1
ATOM 1715 O O . VAL B 1 68 ? 1.097 19.422 -5.008 1 97.25 68 VAL B O 1
ATOM 1718 N N . GLU B 1 69 ? -0.997 19.297 -4.016 1 95.5 69 GLU B N 1
ATOM 1719 C CA . GLU B 1 69 ? -1.262 20.703 -4.227 1 95.5 69 GLU B CA 1
ATOM 1720 C C . GLU B 1 69 ? -1.887 21.344 -2.988 1 95.5 69 GLU B C 1
ATOM 1722 O O . GLU B 1 69 ? -2.545 20.656 -2.201 1 95.5 69 GLU B O 1
ATOM 1727 N N . VAL B 1 70 ? -1.556 22.578 -2.883 1 94.38 70 VAL B N 1
ATOM 1728 C CA . VAL B 1 70 ? -2.311 23.391 -1.942 1 94.38 70 VAL B CA 1
ATOM 1729 C C . VAL B 1 70 ? -3.328 24.25 -2.699 1 94.38 70 VAL B C 1
ATOM 1731 O O . VAL B 1 70 ? -2.957 25.047 -3.562 1 94.38 70 VAL B O 1
ATOM 1734 N N . ASP B 1 71 ? -4.578 23.938 -2.375 1 90.06 71 ASP B N 1
ATOM 1735 C CA . ASP B 1 71 ? -5.676 24.656 -3.021 1 90.06 71 ASP B CA 1
ATOM 1736 C C . ASP B 1 71 ? -6.375 25.594 -2.037 1 90.06 71 ASP B C 1
ATOM 1738 O O . ASP B 1 71 ? -6.793 25.172 -0.958 1 90.06 71 ASP B O 1
ATOM 1742 N N . SER B 1 72 ? -6.391 26.844 -2.373 1 86.81 72 SER B N 1
ATOM 1743 C CA . SER B 1 72 ? -7.082 27.828 -1.552 1 86.81 72 SER B CA 1
ATOM 1744 C C . SER B 1 72 ? -8.281 28.422 -2.285 1 86.81 72 SER B C 1
ATOM 1746 O O . SER B 1 72 ? -8.133 29.016 -3.352 1 86.81 72 SER B O 1
ATOM 1748 N N . HIS B 1 73 ? -9.445 28.062 -1.816 1 8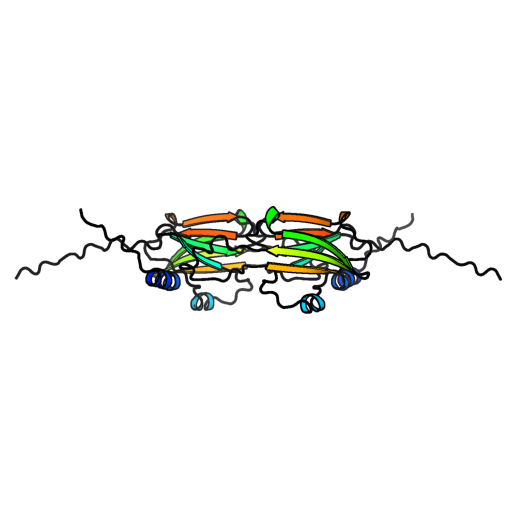3.62 73 HIS B N 1
ATOM 1749 C CA . HIS B 1 73 ? -10.672 28.594 -2.395 1 83.62 73 HIS B CA 1
ATOM 1750 C C . HIS B 1 73 ? -11.648 29.047 -1.309 1 83.62 73 HIS B C 1
ATOM 1752 O O . HIS B 1 73 ? -11.812 28.359 -0.298 1 83.62 73 HIS B O 1
ATOM 1758 N N . ASN B 1 74 ? -12.227 30.172 -1.609 1 83.94 74 ASN B N 1
ATOM 1759 C CA . ASN B 1 74 ? -13.25 30.734 -0.74 1 83.94 74 ASN B CA 1
ATOM 1760 C C . ASN B 1 74 ? -12.789 30.781 0.714 1 83.94 74 ASN B C 1
ATOM 1762 O O . ASN B 1 74 ? -13.539 30.406 1.62 1 83.94 74 ASN B O 1
ATOM 1766 N N . GLY B 1 75 ? -11.539 31.031 0.987 1 82.81 75 GLY B N 1
ATOM 1767 C CA . GLY B 1 75 ? -11.023 31.219 2.334 1 82.81 75 GLY B CA 1
ATOM 1768 C C . GLY B 1 75 ? -10.625 29.922 3.01 1 82.81 75 GLY B C 1
ATOM 1769 O O . GLY B 1 75 ? -10.273 29.906 4.191 1 82.81 75 GLY B O 1
ATOM 1770 N N . VAL B 1 76 ? -10.812 28.922 2.201 1 85.94 76 VAL B N 1
ATOM 1771 C CA . VAL B 1 76 ? -10.438 27.641 2.773 1 85.94 76 VAL B CA 1
ATOM 1772 C C . VAL B 1 76 ? -9.234 27.062 2.033 1 85.94 76 VAL B C 1
ATOM 1774 O O . VAL B 1 76 ? -9.227 26.984 0.803 1 85.94 76 VAL B O 1
ATOM 1777 N N . SER B 1 77 ? -8.188 26.812 2.846 1 90 77 SER B N 1
ATOM 1778 C CA . SER B 1 77 ? -6.996 26.203 2.275 1 90 77 SER B CA 1
ATOM 1779 C C . SER B 1 77 ? -6.996 24.688 2.492 1 90 77 SER B C 1
ATOM 1781 O O . SER B 1 77 ? -7.348 24.219 3.574 1 90 77 SER B O 1
ATOM 1783 N N . ARG B 1 78 ? -6.582 23.953 1.361 1 93.56 78 ARG B N 1
ATOM 1784 C CA . ARG B 1 78 ? -6.594 22.5 1.451 1 93.56 78 ARG B CA 1
ATOM 1785 C C . ARG B 1 78 ? -5.328 21.906 0.837 1 93.56 78 ARG B C 1
ATOM 1787 O O . ARG B 1 78 ? -4.805 22.438 -0.148 1 93.56 78 ARG B O 1
ATOM 1794 N N . LEU B 1 79 ? -4.922 20.922 1.486 1 95.12 79 LEU B N 1
ATOM 1795 C CA . LEU B 1 79 ? -3.959 20.016 0.852 1 95.12 79 LEU B CA 1
ATOM 1796 C C . LEU B 1 79 ? -4.672 18.969 0.019 1 95.12 79 LEU B C 1
ATOM 1798 O O . LEU B 1 79 ? -5.48 18.188 0.544 1 95.12 79 LEU B O 1
ATOM 1802 N N . VAL B 1 80 ? -4.398 18.953 -1.277 1 94.62 80 VAL B N 1
ATOM 1803 C CA . VAL B 1 80 ? -5.051 18 -2.17 1 94.62 80 VAL B CA 1
ATOM 1804 C C . VAL B 1 80 ? -4.008 17.047 -2.771 1 94.62 80 VAL B C 1
ATOM 1806 O O . VAL B 1 80 ? -3.012 17.5 -3.34 1 94.62 80 VAL B O 1
ATOM 1809 N N . ILE B 1 81 ? -4.25 15.789 -2.564 1 96.12 81 ILE B N 1
ATOM 1810 C CA . ILE B 1 81 ? -3.418 14.742 -3.158 1 96.12 81 ILE B CA 1
ATOM 1811 C C . ILE B 1 81 ? -4.258 13.898 -4.109 1 96.12 81 ILE B C 1
ATOM 1813 O O . ILE B 1 81 ? -5.301 13.359 -3.721 1 96.12 81 ILE B O 1
ATOM 1817 N N . HIS B 1 82 ? -3.83 13.898 -5.363 1 96.75 82 HIS B N 1
ATOM 1818 C CA . HIS B 1 82 ? -4.609 13.117 -6.312 1 96.75 82 HIS B CA 1
ATOM 1819 C C . HIS B 1 82 ? -3.723 12.531 -7.402 1 96.75 82 HIS B C 1
ATOM 1821 O O . HIS B 1 82 ? -2.584 12.961 -7.582 1 96.75 82 HIS B O 1
ATOM 1827 N N . GLY B 1 83 ? -4.262 11.492 -8.086 1 97.12 83 GLY B N 1
ATOM 1828 C CA . GLY B 1 83 ? -3.504 10.844 -9.141 1 97.12 83 GLY B CA 1
ATOM 1829 C C . GLY B 1 83 ? -4.172 9.578 -9.656 1 97.12 83 GLY B C 1
ATOM 1830 O O . GLY B 1 83 ? -5.395 9.453 -9.602 1 97.12 83 GLY B O 1
ATOM 1831 N N . GLU B 1 84 ? -3.275 8.781 -10.266 1 96.44 84 GLU B N 1
ATOM 1832 C CA . GLU B 1 84 ? -3.773 7.578 -10.922 1 96.44 84 GLU B CA 1
ATOM 1833 C C . GLU B 1 84 ? -2.898 6.371 -10.59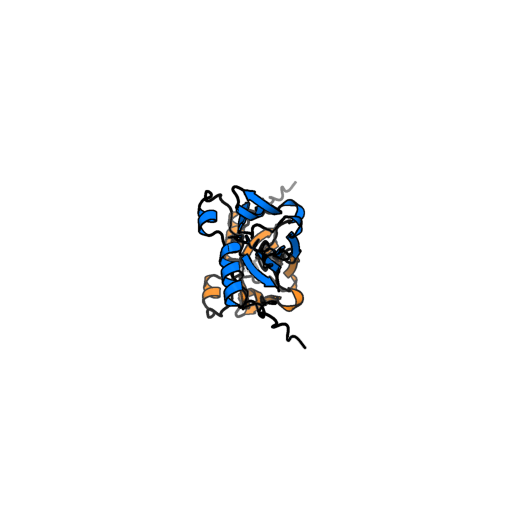4 1 96.44 84 GLU B C 1
ATOM 1835 O O . GLU B 1 84 ? -1.671 6.445 -10.68 1 96.44 84 GLU B O 1
ATOM 1840 N N . HIS B 1 85 ? -3.518 5.379 -10.031 1 95.94 85 HIS B N 1
ATOM 1841 C CA . HIS B 1 85 ? -2.891 4.062 -9.984 1 95.94 85 HIS B CA 1
ATOM 1842 C C . HIS B 1 85 ? -3.17 3.271 -11.258 1 95.94 85 HIS B C 1
ATOM 1844 O O . HIS B 1 85 ? -4.281 2.781 -11.453 1 95.94 85 HIS B O 1
ATOM 1850 N N . ARG B 1 86 ? -2.16 3.08 -12.055 1 93.88 86 ARG B N 1
ATOM 1851 C CA . ARG B 1 86 ? -2.357 2.449 -13.359 1 93.88 86 ARG B CA 1
ATOM 1852 C C . ARG B 1 86 ? -2.113 0.946 -13.281 1 93.88 86 ARG B C 1
ATOM 1854 O O . ARG B 1 86 ? -1.186 0.496 -12.609 1 93.88 86 ARG B O 1
ATOM 1861 N N . ASP B 1 87 ? -2.969 0.283 -13.953 1 88.88 87 ASP B N 1
ATOM 1862 C CA . ASP B 1 87 ? -2.764 -1.153 -14.117 1 88.88 87 ASP B CA 1
ATOM 1863 C C . ASP B 1 87 ? -1.822 -1.446 -15.281 1 88.88 87 ASP B C 1
ATOM 1865 O O . ASP B 1 87 ? -2.258 -1.528 -16.438 1 88.88 87 ASP B O 1
ATOM 1869 N N . GLU B 1 88 ? -0.605 -1.604 -14.961 1 81.5 88 GLU B N 1
ATOM 1870 C CA . GLU B 1 88 ? 0.39 -1.825 -16 1 81.5 88 GLU B CA 1
ATOM 1871 C C . GLU B 1 88 ? 0.291 -3.238 -16.578 1 81.5 88 GLU B C 1
ATOM 1873 O O . GLU B 1 88 ? 0.942 -3.561 -17.562 1 81.5 88 GLU B O 1
ATOM 1878 N N . HIS B 1 89 ? -0.521 -4.027 -16 1 75.44 89 HIS B N 1
ATOM 1879 C CA . HIS B 1 89 ? -0.672 -5.406 -16.469 1 75.44 89 HIS B CA 1
ATOM 1880 C C . HIS B 1 89 ? -2.09 -5.668 -16.969 1 75.44 89 HIS B C 1
ATOM 1882 O O . HIS B 1 89 ? -2.57 -6.801 -16.906 1 75.44 89 HIS B O 1
ATOM 1888 N N . ALA B 1 90 ? -2.703 -4.672 -17.375 1 68.31 90 ALA B N 1
ATOM 1889 C CA . ALA B 1 90 ? -4.094 -4.75 -17.812 1 68.31 90 ALA B CA 1
ATOM 1890 C C . ALA B 1 90 ? -4.262 -5.793 -18.922 1 68.31 90 ALA B C 1
ATOM 1892 O O . ALA B 1 90 ? -5.301 -6.453 -19 1 68.31 90 ALA B O 1
ATOM 1893 N N . GLU B 1 91 ? -3.271 -5.918 -19.688 1 63.47 91 GLU B N 1
ATOM 1894 C CA . GLU B 1 91 ? -3.367 -6.848 -20.812 1 63.47 91 GLU B CA 1
ATOM 1895 C C . GLU B 1 91 ? -3.422 -8.289 -20.328 1 63.47 91 GLU B C 1
ATOM 1897 O O . GLU B 1 91 ? -3.883 -9.18 -21.047 1 63.47 91 GLU B O 1
ATOM 1902 N N . GLU B 1 92 ? -2.941 -8.469 -19.156 1 61.56 92 GLU B N 1
ATOM 1903 C CA . GLU B 1 92 ? -2.928 -9.812 -18.594 1 61.56 92 GLU B CA 1
ATOM 1904 C C . GLU B 1 92 ? -4.246 -10.125 -17.875 1 61.56 92 GLU B C 1
ATOM 1906 O O . GLU B 1 92 ? -4.305 -11.023 -17.031 1 61.56 92 GLU B O 1
ATOM 1911 N N . GLN B 1 93 ? -5.219 -9.336 -18.172 1 60.09 93 GLN B N 1
ATOM 1912 C CA . GLN B 1 93 ? -6.496 -9.477 -17.484 1 60.09 93 GLN B CA 1
ATOM 1913 C C . GLN B 1 93 ? -7.027 -10.906 -17.609 1 60.09 93 GLN B C 1
ATOM 1915 O O . GLN B 1 93 ? -7.582 -11.445 -16.641 1 60.09 93 GLN B O 1
ATOM 1920 N N . ASN B 1 94 ? -6.73 -11.523 -18.703 1 60.44 94 ASN B N 1
ATOM 1921 C CA . ASN B 1 94 ? -7.289 -12.859 -18.906 1 60.44 94 ASN B CA 1
ATOM 1922 C C . ASN B 1 94 ? -6.625 -13.891 -18 1 60.44 94 ASN B C 1
ATOM 1924 O O . ASN B 1 94 ? -7.227 -14.914 -17.672 1 60.44 94 ASN B O 1
ATOM 1928 N N . GLY B 1 95 ? -5.707 -13.43 -17.281 1 65.81 95 GLY B N 1
ATOM 1929 C CA . GLY B 1 95 ? -5.004 -14.398 -16.453 1 65.81 95 GLY B CA 1
ATOM 1930 C C . GLY B 1 95 ? -4.934 -14 -15 1 65.81 95 GLY B C 1
ATOM 1931 O O . GLY B 1 95 ? -4.164 -14.578 -14.227 1 65.81 95 GLY B O 1
ATOM 1932 N N . ARG B 1 96 ? -5.941 -13.109 -14.68 1 71.81 96 ARG B N 1
ATOM 1933 C CA . ARG B 1 96 ? -5.938 -12.695 -13.281 1 71.81 96 ARG B CA 1
ATOM 1934 C C . ARG B 1 96 ? -6.973 -13.484 -12.477 1 71.81 96 ARG B C 1
ATOM 1936 O O . ARG B 1 96 ? -8.117 -13.625 -12.906 1 71.81 96 ARG B O 1
ATOM 1943 N N . THR B 1 97 ? -6.543 -14.141 -11.438 1 77.31 97 THR B N 1
ATOM 1944 C CA . THR B 1 97 ? -7.434 -14.984 -10.648 1 77.31 97 THR B CA 1
ATOM 1945 C C . THR B 1 97 ? -7.812 -14.289 -9.344 1 77.31 97 THR B C 1
ATOM 1947 O O . THR B 1 97 ? -8.961 -14.367 -8.898 1 77.31 97 THR B O 1
ATOM 1950 N N . LEU B 1 98 ? -6.953 -13.734 -8.672 1 86.06 98 LEU B N 1
ATOM 1951 C CA . LEU B 1 98 ? -7.211 -12.914 -7.488 1 86.06 98 LEU B CA 1
ATOM 1952 C C . LEU B 1 98 ? -6.914 -11.445 -7.77 1 86.06 98 LEU B C 1
ATOM 1954 O O . LEU B 1 98 ? -5.84 -11.109 -8.273 1 86.06 98 LEU B O 1
ATOM 1958 N N . ARG B 1 99 ? -7.957 -10.586 -7.523 1 89 99 ARG B N 1
ATOM 1959 C CA . ARG B 1 99 ? -7.824 -9.172 -7.859 1 89 99 ARG B CA 1
ATOM 1960 C C . ARG B 1 99 ? -8.25 -8.289 -6.688 1 89 99 ARG B C 1
ATOM 1962 O O . ARG B 1 99 ? -9.359 -7.758 -6.672 1 89 99 ARG B O 1
ATOM 1969 N N . GLU B 1 100 ? -7.324 -8.18 -5.82 1 93.62 100 GLU B N 1
ATOM 1970 C CA . GLU B 1 100 ? -7.664 -7.387 -4.645 1 93.62 100 GLU B CA 1
ATOM 1971 C C . GLU B 1 100 ? -7.051 -5.992 -4.727 1 93.62 100 GLU B C 1
ATOM 1973 O O . GLU B 1 100 ? -7.43 -5.098 -3.967 1 93.62 100 GLU B O 1
ATOM 1978 N N . ILE B 1 101 ? -6.129 -5.832 -5.707 1 93.38 101 ILE B N 1
ATOM 1979 C CA . ILE B 1 101 ? -5.461 -4.543 -5.844 1 93.38 101 ILE B CA 1
ATOM 1980 C C . ILE B 1 101 ? -6.344 -3.58 -6.629 1 93.38 101 ILE B C 1
ATOM 1982 O O . ILE B 1 101 ? -6.902 -3.947 -7.668 1 93.38 101 ILE B O 1
ATOM 1986 N N . ARG B 1 102 ? -6.453 -2.379 -6.07 1 92.88 102 ARG B N 1
ATOM 1987 C CA . ARG B 1 102 ? -7.344 -1.396 -6.68 1 92.88 102 ARG B CA 1
ATOM 1988 C C . ARG B 1 102 ? -6.574 -0.455 -7.602 1 92.88 102 ARG B C 1
ATOM 1990 O O . ARG B 1 102 ? -5.539 0.093 -7.211 1 92.88 102 ARG B O 1
ATOM 1997 N N . TYR B 1 103 ? -7.117 -0.367 -8.805 1 93.5 103 TYR B N 1
ATOM 1998 C CA . TYR B 1 103 ? -6.559 0.542 -9.805 1 93.5 103 TYR B CA 1
ATOM 1999 C C . TYR B 1 103 ? -7.543 1.658 -10.133 1 93.5 103 TYR B C 1
ATOM 2001 O O . TYR B 1 103 ? -8.742 1.529 -9.891 1 93.5 103 TYR B O 1
ATOM 2009 N N . GLY B 1 104 ? -6.945 2.77 -10.688 1 94.38 104 GLY B N 1
ATOM 2010 C CA . GLY B 1 104 ? -7.777 3.906 -11.047 1 94.38 104 GLY B CA 1
ATOM 2011 C C . GLY B 1 104 ? -7.359 5.191 -10.359 1 94.38 104 GLY B C 1
ATOM 2012 O O . GLY B 1 104 ? -6.273 5.273 -9.789 1 94.38 104 GLY B O 1
ATOM 2013 N N . SER B 1 105 ? -8.258 6.137 -10.484 1 96.19 105 SER B N 1
ATOM 2014 C CA . SER B 1 105 ? -7.961 7.453 -9.938 1 96.19 105 SER B CA 1
ATOM 2015 C C . SER B 1 105 ? -8.195 7.488 -8.43 1 96.19 105 SER B C 1
ATOM 2017 O O . SER B 1 105 ? -8.977 6.695 -7.898 1 96.19 105 SER B O 1
ATOM 2019 N N . PHE B 1 106 ? -7.457 8.297 -7.793 1 95.31 106 PHE B N 1
ATOM 2020 C CA . PHE B 1 106 ? -7.66 8.547 -6.371 1 95.31 106 PHE B CA 1
ATOM 2021 C C . PHE B 1 106 ? -7.547 10.031 -6.059 1 95.31 106 PHE B C 1
ATOM 2023 O O . PHE B 1 106 ? -6.953 10.789 -6.828 1 95.31 106 PHE B O 1
ATOM 2030 N N . ARG B 1 107 ? -8.109 10.398 -4.867 1 95 107 ARG B N 1
ATOM 2031 C CA . ARG B 1 107 ? -8.055 11.781 -4.406 1 95 107 ARG B CA 1
ATOM 2032 C C . ARG B 1 107 ? -8.297 11.867 -2.9 1 95 107 ARG B C 1
ATOM 2034 O O . ARG B 1 107 ? -9.227 11.242 -2.381 1 95 107 ARG B O 1
ATOM 2041 N N . ARG B 1 108 ? -7.371 12.508 -2.258 1 94.25 108 ARG B N 1
ATOM 2042 C CA . ARG B 1 108 ? -7.543 12.852 -0.85 1 94.25 108 ARG B CA 1
ATOM 2043 C C . ARG B 1 108 ? -7.395 14.352 -0.632 1 94.25 108 ARG B C 1
ATOM 2045 O O . ARG B 1 108 ? -6.562 15 -1.272 1 94.25 108 ARG B O 1
ATOM 2052 N N . SER B 1 109 ? -8.133 14.828 0.299 1 93.06 109 SER B N 1
ATOM 2053 C CA . SER B 1 109 ? -8.039 16.25 0.636 1 93.06 109 SER B CA 1
ATOM 2054 C C . SER B 1 109 ? -8.086 16.453 2.146 1 93.06 109 SER B C 1
ATOM 2056 O O . SER B 1 109 ? -8.859 15.805 2.848 1 93.06 109 SER B O 1
ATOM 2058 N N . PHE B 1 110 ? -7.266 17.422 2.596 1 91.38 110 PHE B N 1
ATOM 2059 C CA . PHE B 1 110 ? -7.152 17.75 4.012 1 91.38 110 PHE B CA 1
ATOM 2060 C C . PHE B 1 110 ? -7.18 19.266 4.219 1 91.38 110 PHE B C 1
ATOM 2062 O O . PHE B 1 110 ? -6.508 20 3.504 1 91.38 110 PHE B O 1
ATOM 2069 N N . ARG B 1 111 ? -7.93 19.703 5.168 1 91.06 111 ARG B N 1
ATOM 2070 C CA . ARG B 1 111 ? -7.965 21.125 5.445 1 91.06 111 ARG B CA 1
ATOM 2071 C C . ARG B 1 111 ? -6.645 21.609 6.035 1 91.06 111 ARG B C 1
ATOM 2073 O O . ARG B 1 111 ? -6.047 20.922 6.871 1 91.06 111 ARG B O 1
ATOM 2080 N N . LEU B 1 112 ? -6.301 22.828 5.648 1 91.94 112 LEU B N 1
ATOM 2081 C CA . LEU B 1 112 ? -5.074 23.453 6.137 1 91.94 112 LEU B CA 1
ATOM 2082 C C . LEU B 1 112 ? -5.379 24.75 6.863 1 91.94 112 LEU B C 1
ATOM 2084 O O . LEU B 1 112 ? -6.336 25.453 6.523 1 91.94 112 LEU B O 1
ATOM 2088 N N . PRO B 1 113 ? -4.465 24.953 7.855 1 88.31 113 PRO B N 1
ATOM 2089 C CA . PRO B 1 113 ? -4.566 26.312 8.398 1 88.31 113 PRO B CA 1
ATOM 2090 C C . PRO B 1 113 ? -4.367 27.391 7.34 1 88.31 113 PRO B C 1
ATOM 2092 O O . PRO B 1 113 ? -3.617 27.188 6.383 1 88.31 113 PRO B O 1
ATOM 2095 N N . ALA B 1 114 ? -4.91 28.531 7.656 1 85.56 114 ALA B N 1
ATOM 2096 C CA . ALA B 1 114 ? -4.938 29.609 6.672 1 85.56 114 ALA B CA 1
ATOM 2097 C C . ALA B 1 114 ? -3.527 30.125 6.375 1 85.56 114 ALA B C 1
ATOM 2099 O O . ALA B 1 114 ? -3.25 30.578 5.27 1 85.56 114 ALA B O 1
ATOM 2100 N N . HIS B 1 115 ? -2.635 30.016 7.242 1 86.56 115 HIS B N 1
ATOM 2101 C CA . HIS B 1 115 ? -1.312 30.609 7.09 1 86.56 115 HIS B CA 1
ATOM 2102 C C . HIS B 1 115 ? -0.391 29.703 6.281 1 86.56 115 HIS B C 1
ATOM 2104 O O . HIS B 1 115 ? 0.706 30.109 5.895 1 86.56 115 HIS B O 1
ATOM 2110 N N . VAL B 1 116 ? -0.806 28.484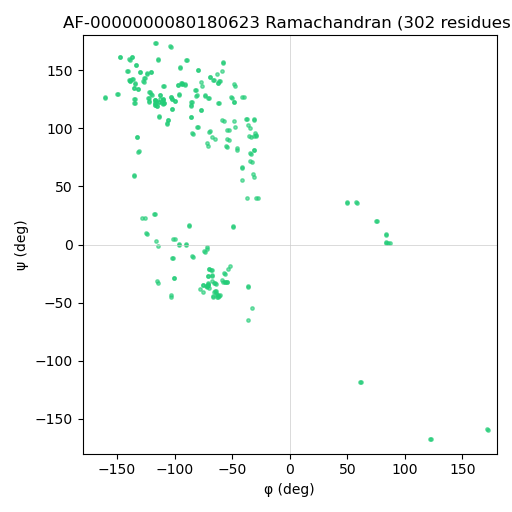 6.035 1 89.94 116 VAL B N 1
ATOM 2111 C CA . VAL B 1 116 ? 0.042 27.516 5.352 1 89.94 116 VAL B CA 1
ATOM 2112 C C . VAL B 1 116 ? -0.01 27.75 3.844 1 89.94 116 VAL B C 1
ATOM 2114 O O . VAL B 1 116 ? -1.093 27.875 3.264 1 89.94 116 VAL B O 1
ATOM 2117 N N . THR B 1 117 ? 1.237 27.875 3.25 1 89.62 117 THR B N 1
ATOM 2118 C CA . THR B 1 117 ? 1.363 27.984 1.802 1 89.62 117 THR B CA 1
ATOM 2119 C C . THR B 1 117 ? 2.123 26.797 1.229 1 89.62 117 THR B C 1
ATOM 2121 O O . THR B 1 117 ? 2.625 25.953 1.978 1 89.62 117 THR B O 1
ATOM 2124 N N . GLY B 1 118 ? 2.152 26.75 -0.143 1 92.5 118 GLY B N 1
ATOM 2125 C CA . GLY B 1 118 ? 2.854 25.672 -0.818 1 92.5 118 GLY B CA 1
ATOM 2126 C C . GLY B 1 118 ? 4.312 25.562 -0.42 1 92.5 118 GLY B C 1
ATOM 2127 O O . GLY B 1 118 ? 4.902 24.484 -0.478 1 92.5 118 GLY B O 1
ATOM 2128 N N . GLU B 1 119 ? 4.875 26.641 0.019 1 94.19 119 GLU B N 1
ATOM 2129 C CA . GLU B 1 119 ? 6.289 26.656 0.379 1 94.19 119 GLU B CA 1
ATOM 2130 C C . GLU B 1 119 ? 6.547 25.844 1.644 1 94.19 119 GLU B C 1
ATOM 2132 O O . GLU B 1 119 ? 7.664 25.359 1.863 1 94.19 119 GLU B O 1
ATOM 2137 N N . ALA B 1 120 ? 5.535 25.641 2.408 1 94.94 120 ALA B N 1
ATOM 2138 C CA . ALA B 1 120 ? 5.672 24.922 3.676 1 94.94 120 ALA B CA 1
ATOM 2139 C C . ALA B 1 120 ? 5.465 23.422 3.488 1 94.94 120 ALA B C 1
ATOM 2141 O O . ALA B 1 120 ? 5.559 22.656 4.449 1 94.94 120 ALA B O 1
ATOM 2142 N N . VAL B 1 121 ? 5.203 23.047 2.205 1 96.75 121 VAL B N 1
ATOM 2143 C CA . VAL B 1 121 ? 4.812 21.656 1.96 1 96.75 121 VAL B CA 1
ATOM 2144 C C . VAL B 1 121 ? 5.93 20.938 1.217 1 96.75 121 VAL B C 1
ATOM 2146 O O . VAL B 1 121 ? 6.434 21.422 0.204 1 96.75 121 VAL B O 1
ATOM 2149 N N . LYS B 1 122 ? 6.34 19.859 1.787 1 98.06 122 LYS B N 1
ATOM 2150 C CA . LYS B 1 122 ? 7.305 18.969 1.138 1 98.06 122 LYS B CA 1
ATOM 2151 C C . LYS B 1 122 ? 6.797 17.531 1.093 1 98.06 122 LYS B C 1
ATOM 2153 O O . LYS B 1 122 ? 6.219 17.047 2.064 1 98.06 122 LYS B O 1
ATOM 2158 N N . ALA B 1 123 ? 7.082 16.906 -0.062 1 98 123 ALA B N 1
ATOM 2159 C CA . ALA B 1 123 ? 6.594 15.539 -0.224 1 98 123 ALA B CA 1
ATOM 2160 C C . ALA B 1 123 ? 7.73 14.594 -0.597 1 98 123 ALA B C 1
ATOM 2162 O O . ALA B 1 123 ? 8.656 14.977 -1.313 1 98 123 ALA B O 1
ATOM 2163 N N . SER B 1 124 ? 7.68 13.406 -0.1 1 98.19 124 SER B N 1
ATOM 2164 C CA . SER B 1 124 ? 8.602 12.328 -0.455 1 98.19 124 SER B CA 1
ATOM 2165 C C . SER B 1 124 ? 7.871 10.992 -0.583 1 98.19 124 SER B C 1
ATOM 2167 O O . SER B 1 124 ? 6.742 10.852 -0.105 1 98.19 124 SER B O 1
ATOM 2169 N N . TYR B 1 125 ? 8.523 10.086 -1.304 1 97.94 125 TYR B N 1
ATOM 2170 C CA . TYR B 1 125 ? 7.93 8.781 -1.555 1 97.94 125 TYR B CA 1
ATOM 2171 C C . TYR B 1 125 ? 8.953 7.668 -1.346 1 97.94 125 TYR B C 1
ATOM 2173 O O . TYR B 1 125 ? 10.031 7.691 -1.938 1 97.94 125 TYR B O 1
ATOM 2181 N N . ASP B 1 126 ? 8.523 6.762 -0.479 1 96.94 126 ASP B N 1
ATOM 2182 C CA . ASP B 1 126 ? 9.398 5.629 -0.184 1 96.94 126 ASP B CA 1
ATOM 2183 C C . ASP B 1 126 ? 8.586 4.387 0.169 1 96.94 126 ASP B C 1
ATOM 2185 O O . ASP B 1 126 ? 7.613 4.465 0.929 1 96.94 126 ASP B O 1
ATOM 2189 N N . ALA B 1 127 ? 8.875 3.24 -0.481 1 97.19 127 ALA B N 1
ATOM 2190 C CA . ALA B 1 127 ? 8.289 1.94 -0.159 1 97.19 127 ALA B CA 1
ATOM 2191 C C . ALA B 1 127 ? 6.77 1.983 -0.265 1 97.19 127 ALA B C 1
ATOM 2193 O O . ALA B 1 127 ? 6.066 1.426 0.58 1 97.19 127 ALA B O 1
ATOM 2194 N N . GLY B 1 128 ? 6.328 2.705 -1.186 1 98.12 128 GLY B N 1
ATOM 2195 C CA . GLY B 1 128 ? 4.902 2.725 -1.463 1 98.12 128 GLY B CA 1
ATOM 2196 C C . GLY B 1 128 ? 4.133 3.678 -0.568 1 98.12 128 GLY B C 1
ATOM 2197 O O . GLY B 1 128 ? 2.902 3.654 -0.54 1 98.12 128 GLY B O 1
ATOM 2198 N N . VAL B 1 129 ? 4.887 4.496 0.222 1 98 129 VAL B N 1
ATOM 2199 C CA . VAL B 1 129 ? 4.238 5.457 1.11 1 98 129 VAL B CA 1
ATOM 2200 C C . VAL B 1 129 ? 4.621 6.879 0.704 1 98 129 VAL B C 1
ATOM 2202 O O . VAL B 1 129 ? 5.805 7.215 0.641 1 98 129 VAL B O 1
ATOM 2205 N N . LEU B 1 130 ? 3.58 7.672 0.394 1 98.25 130 LEU B N 1
ATOM 2206 C CA . LEU B 1 130 ? 3.779 9.102 0.185 1 98.25 130 LEU B CA 1
ATOM 2207 C C . LEU B 1 130 ? 3.734 9.859 1.51 1 98.25 130 LEU B C 1
ATOM 2209 O O . LEU B 1 130 ? 2.764 9.742 2.26 1 98.25 130 LEU B O 1
ATOM 2213 N N . THR B 1 131 ? 4.789 10.562 1.803 1 97.62 131 THR B N 1
ATOM 2214 C CA . THR B 1 131 ? 4.844 11.375 3.012 1 97.62 131 THR B CA 1
ATOM 2215 C C . THR B 1 131 ? 4.82 12.867 2.664 1 97.62 131 THR B C 1
ATOM 2217 O O . THR B 1 131 ? 5.676 13.344 1.915 1 97.62 131 THR B O 1
ATOM 2220 N N . VAL B 1 132 ? 3.852 13.547 3.168 1 97.75 132 VAL B N 1
ATOM 2221 C CA . VAL B 1 132 ? 3.742 14.984 2.953 1 97.75 132 VAL B CA 1
ATOM 2222 C C . VAL B 1 132 ? 3.893 15.719 4.285 1 97.75 132 VAL B C 1
ATOM 2224 O O . VAL B 1 132 ? 3.064 15.57 5.184 1 97.75 132 VAL B O 1
ATOM 2227 N N . ARG B 1 133 ? 4.879 16.531 4.367 1 97.25 133 ARG B N 1
ATOM 2228 C CA . ARG B 1 133 ? 5.133 17.328 5.57 1 97.25 133 ARG B CA 1
ATOM 2229 C C . ARG B 1 133 ? 4.691 18.766 5.379 1 97.25 133 ARG B C 1
ATOM 2231 O O . ARG B 1 133 ? 5.039 19.406 4.379 1 97.25 133 ARG B O 1
ATOM 2238 N N . VAL B 1 134 ? 3.906 19.219 6.273 1 96.25 134 VAL B N 1
ATOM 2239 C CA . VAL B 1 134 ? 3.506 20.625 6.332 1 96.25 134 VAL B CA 1
ATOM 2240 C C . VAL B 1 134 ? 4.215 21.312 7.492 1 96.25 134 VAL B C 1
ATOM 2242 O O . VAL B 1 134 ? 3.793 21.203 8.648 1 96.25 134 VAL B O 1
ATOM 2245 N N . THR B 1 135 ? 5.184 22.078 7.137 1 96.12 135 THR B N 1
ATOM 2246 C CA . THR B 1 135 ? 6.027 22.719 8.141 1 96.12 135 THR B CA 1
ATOM 2247 C C . THR B 1 135 ? 5.281 23.859 8.82 1 96.12 135 THR B C 1
ATOM 2249 O O . THR B 1 135 ? 4.648 24.672 8.156 1 96.12 135 THR B O 1
ATOM 2252 N N . GLY B 1 136 ? 5.277 23.828 10.117 1 92.75 136 GLY B N 1
ATOM 2253 C CA . GLY B 1 136 ? 4.727 24.922 10.898 1 92.75 136 GLY B CA 1
ATOM 2254 C C . GLY B 1 136 ? 3.211 24.953 10.898 1 92.75 136 GLY B C 1
ATOM 2255 O O . GLY B 1 136 ? 2.604 25.984 11.188 1 92.75 136 GLY B O 1
ATOM 2256 N N . ALA B 1 137 ? 2.664 23.891 10.602 1 90.62 137 ALA B N 1
ATOM 2257 C CA . ALA B 1 137 ? 1.208 23.828 10.516 1 90.62 137 ALA B CA 1
ATOM 2258 C C . ALA B 1 137 ? 0.561 24.219 11.836 1 90.62 137 ALA B C 1
ATOM 2260 O O . ALA B 1 137 ? -0.493 24.859 11.852 1 90.62 137 ALA B O 1
ATOM 2261 N N . LEU B 1 138 ? 1.219 23.9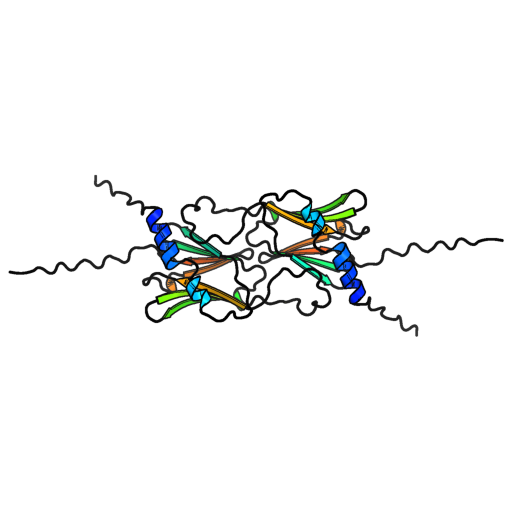53 12.867 1 87 138 LEU B N 1
ATOM 2262 C CA . LEU B 1 138 ? 0.608 24.156 14.172 1 87 138 LEU B CA 1
ATOM 2263 C C . LEU B 1 138 ? 1.101 25.453 14.805 1 87 138 LEU B C 1
ATOM 2265 O O . LEU B 1 138 ? 0.761 25.766 15.953 1 87 138 LEU B O 1
ATOM 2269 N N . LYS B 1 139 ? 1.865 26.172 14.062 1 85.5 139 LYS B N 1
ATOM 2270 C CA . LYS B 1 139 ? 2.32 27.453 14.609 1 85.5 139 LYS B CA 1
ATOM 2271 C C . LYS B 1 139 ? 1.174 28.453 14.688 1 85.5 139 LYS B C 1
ATOM 2273 O O . LYS B 1 139 ? 0.329 28.516 13.797 1 85.5 139 LYS B O 1
ATOM 2278 N N . LYS B 1 140 ? 1.03 28.984 15.953 1 70.88 140 LYS B N 1
ATOM 2279 C CA . LYS B 1 140 ? 0.009 30 16.156 1 70.88 140 LYS B CA 1
ATOM 2280 C C . LYS B 1 140 ? 0.292 31.25 15.32 1 70.88 140 LYS B C 1
ATOM 2282 O O . LYS B 1 140 ? 1.433 31.703 15.242 1 70.88 140 LYS B O 1
ATOM 2287 N N . PRO B 1 141 ? -0.764 31.562 14.445 1 59.94 141 PRO B N 1
ATOM 2288 C CA . PRO B 1 141 ? -0.518 32.812 13.75 1 59.94 141 PRO B CA 1
ATOM 2289 C C . PRO B 1 141 ? -0.088 33.938 14.695 1 59.94 141 PRO B C 1
ATOM 2291 O O . PRO B 1 141 ? -0.475 33.938 15.867 1 59.94 141 PRO B O 1
ATOM 2294 N N . ALA B 1 142 ? 1.1 34.531 14.438 1 52.66 142 ALA B N 1
ATOM 2295 C CA . ALA B 1 142 ? 1.507 35.656 15.258 1 52.66 142 ALA B CA 1
ATOM 2296 C C . ALA B 1 142 ? 0.294 36.469 15.742 1 52.66 142 ALA B C 1
ATOM 2298 O O . ALA B 1 142 ? -0.633 36.719 14.969 1 52.66 142 ALA B O 1
ATOM 2299 N N . GLU B 1 143 ? -0.121 36.094 16.906 1 49.44 143 GLU B N 1
ATOM 2300 C CA . GLU B 1 143 ? -1.154 36.969 17.469 1 49.44 143 GLU B CA 1
ATOM 2301 C C . GLU B 1 143 ? -1.01 38.406 16.969 1 49.44 143 GLU B C 1
ATOM 2303 O O . GLU B 1 143 ? 0.088 38.969 16.984 1 49.44 143 GLU B O 1
ATOM 2308 N N . SER B 1 144 ? -1.704 38.688 15.969 1 49.53 144 SER B N 1
ATOM 2309 C CA . SER B 1 144 ? -1.72 40.094 15.68 1 49.53 144 SER B CA 1
ATOM 2310 C C . SER B 1 144 ? -1.728 40.938 16.969 1 49.53 144 SER B C 1
ATOM 2312 O O . SER B 1 144 ? -2.443 40.594 17.906 1 49.53 144 SER B O 1
ATOM 2314 N N . PRO B 1 145 ? -0.653 41.594 17.297 1 50.22 145 PRO B N 1
ATOM 2315 C CA . PRO B 1 145 ? -0.708 42.406 18.516 1 50.22 145 PRO B CA 1
ATOM 2316 C C . PRO B 1 145 ? -2.072 43.062 18.719 1 50.22 145 PRO B C 1
ATOM 2318 O O . PRO B 1 145 ? -2.672 43.594 17.781 1 50.22 145 PRO B O 1
ATOM 2321 N N . ALA B 1 146 ? -2.84 42.562 19.547 1 54.06 146 ALA B N 1
ATOM 2322 C CA . ALA B 1 146 ? -4.055 43.281 19.938 1 54.06 146 ALA B CA 1
ATOM 2323 C C . ALA B 1 146 ? -3.826 44.781 19.969 1 54.06 146 ALA B C 1
ATOM 2325 O O . ALA B 1 146 ? -2.869 45.25 20.594 1 54.06 146 ALA B O 1
ATOM 2326 N N . GLN B 1 147 ? -4.129 45.375 18.906 1 56.38 147 GLN B N 1
ATOM 2327 C CA . GLN B 1 147 ? -4.031 46.844 18.938 1 56.38 147 GLN B CA 1
ATOM 2328 C C . GLN B 1 147 ? -4.852 47.406 20.094 1 56.38 147 GLN B C 1
ATOM 2330 O O . GLN B 1 147 ? -6.062 47.188 20.156 1 56.38 147 GLN B O 1
ATOM 2335 N N . ARG B 1 148 ? -4.281 47.562 21.172 1 58.03 148 ARG B N 1
ATOM 2336 C CA . ARG B 1 148 ? -4.957 48.25 22.25 1 58.03 148 ARG B CA 1
ATOM 2337 C C . ARG B 1 148 ? -5.449 49.625 21.812 1 58.03 148 ARG B C 1
ATOM 2339 O O . ARG B 1 148 ? -4.676 50.438 21.281 1 58.03 148 ARG B O 1
ATOM 2346 N N . ILE B 1 149 ? -6.684 49.688 21.484 1 58.81 149 ILE B N 1
ATOM 2347 C CA . ILE B 1 149 ? -7.277 50.969 21.203 1 58.81 149 ILE B CA 1
ATOM 2348 C C . ILE B 1 149 ? -7.387 51.781 22.5 1 58.81 149 ILE B C 1
ATOM 2350 O O . ILE B 1 149 ? -8.078 51.375 23.438 1 58.81 149 ILE B O 1
ATOM 2354 N N . GLU B 1 150 ? -6.469 52.594 22.672 1 59.56 150 GLU B N 1
ATOM 2355 C CA . GLU B 1 150 ? -6.57 53.5 23.812 1 59.56 150 GLU B CA 1
ATOM 2356 C C . GLU B 1 150 ? -7.848 54.344 23.734 1 59.56 150 GLU B C 1
ATOM 2358 O O . GLU B 1 150 ? -8.125 54.969 22.703 1 59.56 150 GLU B O 1
ATOM 2363 N N . ILE B 1 151 ? -8.75 54.031 24.562 1 61.97 151 ILE B N 1
ATOM 2364 C CA . ILE B 1 151 ? -9.891 54.906 24.672 1 61.97 151 ILE B CA 1
ATOM 2365 C C . ILE B 1 151 ? -9.469 56.219 25.359 1 61.97 151 ILE B C 1
ATOM 2367 O O . ILE B 1 151 ? -8.953 56.188 26.484 1 61.97 151 ILE B O 1
ATOM 2371 N N . THR B 1 152 ? -8.977 57.125 24.672 1 62.09 152 THR B N 1
ATOM 2372 C CA . THR B 1 152 ? -8.727 58.469 25.25 1 62.09 152 THR B CA 1
ATOM 2373 C C . THR B 1 152 ? -10.039 59.125 25.625 1 62.09 152 THR B C 1
ATOM 2375 O O . THR B 1 152 ? -10.945 59.25 24.812 1 62.09 152 THR B O 1
ATOM 2378 N N . THR B 1 153 ? -10.484 58.906 26.922 1 56.47 153 THR B N 1
ATOM 2379 C CA . THR B 1 153 ? -11.5 59.844 27.391 1 56.47 153 THR B CA 1
ATOM 2380 C C . THR B 1 153 ? -10.914 61.219 27.562 1 56.47 153 THR B C 1
ATOM 2382 O O . THR B 1 153 ? -9.719 61.375 27.828 1 56.47 153 THR B O 1
#

Organism: NCBI:txid722731